Protein AF-0000000081175282 (afdb_homodimer)

Secondary structure (DSSP, 8-state):
--------------------------TTS-EEPS-GGG-HHHHHHHHHHHHHHHHHHHHHHHHHT---PPPEEEEEEEEEEEEEEEEEEEEEEEEEETTEEEEEEEEEEEEGGGTEEEEEEEEE---/--------------------------TTS-EEPS-GGG-HHHHHHHHHHHHHHHHHHHHHHHHHT---PPPEEEEEEEEEEEEEEEEEEEEEEEEEETTEEEEEEEEEEEEGGGTEEEEEEEEE---

Nearest PDB structures (foldseek):
  4tx4-assembly1_B  TM=5.995E-01  e=2.476E-06  Vigna unguiculata
  6vlp-assembly1_A  TM=6.785E-01  e=6.251E-05  Humulus lupulus
  7vww-assembly2_C  TM=5.705E-01  e=1.771E-03  Dioscoreophyllum cumminsii
  5ycu-assembly2_D  TM=3.930E-01  e=5.277E-04  Dioscoreophyllum cumminsii
  5xfu-assembly1_B  TM=4.270E-01  e=7.065E-03  Dioscoreophyllum cumminsii

Solvent-accessible surface area (backbone atoms only — not comparable to full-atom values): 14824 Å² total; per-residue (Å²): 137,86,77,79,75,81,72,75,75,73,73,73,74,72,71,73,68,71,69,68,73,64,70,65,57,67,82,52,48,78,42,78,50,76,65,37,80,75,31,65,67,57,39,51,52,43,44,48,47,43,53,50,50,39,49,53,50,48,55,56,21,67,74,67,73,50,84,73,88,63,65,40,72,71,45,33,73,43,39,29,38,24,53,43,68,38,34,37,34,42,36,33,32,38,28,33,49,95,89,39,81,43,54,28,33,34,32,36,40,34,27,80,94,77,74,43,75,43,77,76,44,75,44,74,50,91,120,139,88,73,84,74,79,74,72,77,71,73,72,73,71,70,73,67,71,69,69,72,66,72,66,55,67,82,52,50,76,41,77,51,76,65,36,81,77,31,62,68,58,38,50,51,43,43,48,45,43,50,50,50,40,50,52,50,50,56,55,20,66,73,67,73,52,86,74,86,63,64,39,71,71,45,32,72,42,39,29,36,23,51,43,69,38,35,37,33,42,35,32,31,38,27,32,48,95,89,38,82,43,56,29,34,35,32,37,41,34,26,78,92,76,74,43,75,43,78,74,44,76,44,74,50,89,123

pLDDT: mean 81.86, std 24.22, range [23.91, 98.94]

Organism: Hibiscus trionum (NCBI:txid183268)

InterPro domains:
  IPR000010 Cystatin domain [PF16845] (33-123)
  IPR000010 Cystatin domain [SM00043] (25-125)
  IPR000010 Cystatin domain [cd00042] (28-124)
  IPR018073 Proteinase inhibitor I25, cystatin, conserved site [PS00287] (81-94)
  IPR046350 Cystatin superfamily [SSF54403] (33-125)

Sequence (254 aa):
MAKAGVIILLSLLLLITVSSFTVVEALGGRTPINDVKNNKEVQELGRFSVEEYNRRRQGRLRHNGGGTVALVFSQVVEAEKQVVSGIKYFLKINAMQGGLTKTFESVVLVKPWVKSKDLLNFSPSTQMAKAGVIILLSLLLLITVSSFTVVEALGGRTPINDVKNNKEVQELGRFSVEEYNRRRQGRLRHNGGGTVALVFSQVVEAEKQVVSGIKYFLKINAMQGGLTKTFESVVLVKPWVKSKDLLNFSPSTQ

Radius of gyration: 27.86 Å; Cα contacts (8 Å, |Δi|>4): 408; chains: 2; bounding box: 66×63×97 Å

Structure (mmCIF, N/CA/C/O backbone):
data_AF-0000000081175282-model_v1
#
loop_
_entity.id
_entity.type
_entity.pdbx_description
1 polymer 'Cystatin domain-containing protein'
#
loop_
_atom_site.group_PDB
_atom_site.id
_atom_site.type_symbol
_atom_site.label_atom_id
_atom_site.label_alt_id
_atom_site.label_comp_id
_atom_site.label_asym_id
_atom_site.label_entity_id
_atom_site.label_seq_id
_atom_site.pdbx_PDB_ins_code
_atom_site.Cartn_x
_atom_site.Cartn_y
_atom_site.Cartn_z
_atom_site.occupancy
_atom_site.B_iso_or_equiv
_atom_site.auth_seq_id
_atom_site.auth_comp_id
_atom_site.auth_asym_id
_atom_site.auth_atom_id
_atom_site.pdbx_PDB_model_num
ATOM 1 N N . MET A 1 1 ? -40.406 18.562 -64.562 1 24.09 1 MET A N 1
ATOM 2 C CA . MET A 1 1 ? -39.062 18.266 -64.062 1 24.09 1 MET A CA 1
ATOM 3 C C . MET A 1 1 ? -38.969 18.531 -62.562 1 24.09 1 MET A C 1
ATOM 5 O O . MET A 1 1 ? -39.25 19.641 -62.094 1 24.09 1 MET A O 1
ATOM 9 N N . ALA A 1 2 ? -39.094 17.391 -61.719 1 30.28 2 ALA A N 1
ATOM 10 C CA . ALA A 1 2 ? -39.188 16.969 -60.312 1 30.28 2 ALA A CA 1
ATOM 11 C C . ALA A 1 2 ? -37.906 17.266 -59.562 1 30.28 2 ALA A C 1
ATOM 13 O O . ALA A 1 2 ? -36.906 16.516 -59.656 1 30.28 2 ALA A O 1
ATOM 14 N N . LYS A 1 3 ? -37.25 18.484 -59.812 1 31.8 3 LYS A N 1
ATOM 15 C CA . LYS A 1 3 ? -36 18.797 -59.125 1 31.8 3 LYS A CA 1
ATOM 16 C C . LYS A 1 3 ? -36.062 18.453 -57.656 1 31.8 3 LYS A C 1
ATOM 18 O O . LYS A 1 3 ? -37.125 18.531 -57.031 1 31.8 3 LYS A O 1
ATOM 23 N N . ALA A 1 4 ? -35.031 17.719 -57.281 1 34.5 4 ALA A N 1
ATOM 24 C CA . ALA A 1 4 ? -34.406 16.938 -56.219 1 34.5 4 ALA A CA 1
ATOM 25 C C . ALA A 1 4 ? -34.344 17.75 -54.938 1 34.5 4 ALA A C 1
ATOM 27 O O . ALA A 1 4 ? -33.812 18.859 -54.906 1 34.5 4 ALA A O 1
ATOM 28 N N . GLY A 1 5 ? -35.344 17.719 -54.125 1 32.25 5 GLY A N 1
ATOM 29 C CA . GLY A 1 5 ? -35.5 17.984 -52.719 1 32.25 5 GLY A CA 1
ATOM 30 C C . GLY A 1 5 ? -34.281 17.656 -51.906 1 32.25 5 GLY A C 1
ATOM 31 O O . GLY A 1 5 ? -33.625 16.625 -52.125 1 32.25 5 GLY A O 1
ATOM 32 N N . VAL A 1 6 ? -33.469 18.75 -51.562 1 35.97 6 VAL A N 1
ATOM 33 C CA . VAL A 1 6 ? -32.344 18.922 -50.625 1 35.97 6 VAL A CA 1
ATOM 34 C C . VAL A 1 6 ? -32.594 18.078 -49.375 1 35.97 6 VAL A C 1
ATOM 36 O O . VAL A 1 6 ? -33.5 18.344 -48.594 1 35.97 6 VAL A O 1
ATOM 39 N N . ILE A 1 7 ? -32.719 16.734 -49.562 1 36.5 7 ILE A N 1
ATOM 40 C CA . ILE A 1 7 ? -32.75 15.797 -48.438 1 36.5 7 ILE A CA 1
ATOM 41 C C . ILE A 1 7 ? -31.562 16.094 -47.5 1 36.5 7 ILE A C 1
ATOM 43 O O . ILE A 1 7 ? -30.406 15.953 -47.906 1 36.5 7 ILE A O 1
ATOM 47 N N . ILE A 1 8 ? -31.625 17.266 -46.812 1 37.5 8 ILE A N 1
ATOM 48 C CA . ILE A 1 8 ? -30.734 17.562 -45.688 1 37.5 8 ILE A CA 1
ATOM 49 C C . ILE A 1 8 ? -30.516 16.297 -44.875 1 37.5 8 ILE A C 1
ATOM 51 O O . ILE A 1 8 ? -31.469 15.727 -44.312 1 37.5 8 ILE A O 1
ATOM 55 N N . LEU A 1 9 ? -29.609 15.414 -45.406 1 33.91 9 LEU A N 1
ATOM 56 C CA . LEU A 1 9 ? -29.016 14.297 -44.688 1 33.91 9 LEU A CA 1
ATOM 57 C C . LEU A 1 9 ? -28.672 14.688 -43.25 1 33.91 9 LEU A C 1
ATOM 59 O O . LEU A 1 9 ? -27.828 15.555 -43.031 1 33.91 9 LEU A O 1
ATOM 63 N N . LEU A 1 10 ? -29.719 14.812 -42.375 1 37.06 10 LEU A N 1
ATOM 64 C CA . LEU A 1 10 ? -29.609 14.773 -40.906 1 37.06 10 LEU A CA 1
ATOM 65 C C . LEU A 1 10 ? -28.578 13.727 -40.469 1 37.06 10 LEU A C 1
ATOM 67 O O . LEU A 1 10 ? -28.812 12.531 -40.625 1 37.06 10 LEU A O 1
ATOM 71 N N . SER A 1 11 ? -27.328 13.891 -40.875 1 35.16 11 SER A N 1
ATOM 72 C CA . SER A 1 11 ? -26.266 13.102 -40.25 1 35.16 11 SER A CA 1
ATOM 73 C C . SER A 1 11 ? -26.516 12.898 -38.781 1 35.16 11 SER A C 1
ATOM 75 O O . SER A 1 11 ? -26.594 13.867 -38.031 1 35.16 11 SER A O 1
ATOM 77 N N . LEU A 1 12 ? -27.438 11.984 -38.406 1 35.56 12 LEU A N 1
ATOM 78 C CA . LEU A 1 12 ? -27.531 11.359 -37.094 1 35.56 12 LEU A CA 1
ATOM 79 C C . LEU A 1 12 ? -26.141 11.109 -36.531 1 35.56 12 LEU A C 1
ATOM 81 O O . LEU A 1 12 ? -25.375 10.297 -37.031 1 35.56 12 LEU A O 1
ATOM 85 N N . LEU A 1 13 ? -25.375 12.219 -36.25 1 36.28 13 LEU A N 1
ATOM 86 C CA . LEU A 1 13 ? -24.266 12.07 -35.312 1 36.28 13 LEU A CA 1
ATOM 87 C C . LEU A 1 13 ? -24.578 11.031 -34.25 1 36.28 13 LEU A C 1
ATOM 89 O O . LEU A 1 13 ? -25.453 11.234 -33.406 1 36.28 13 LEU A O 1
ATOM 93 N N . LEU A 1 14 ? -24.688 9.719 -34.656 1 35.41 14 LEU A N 1
ATOM 94 C CA . LEU A 1 14 ? -24.625 8.617 -33.719 1 35.41 14 LEU A CA 1
ATOM 95 C C . LEU A 1 14 ? -23.609 8.922 -32.594 1 35.41 14 LEU A C 1
ATOM 97 O O . LEU A 1 14 ? -22.406 8.969 -32.844 1 35.41 14 LEU A O 1
ATOM 101 N N . LEU A 1 15 ? -23.906 9.961 -31.781 1 37.06 15 LEU A N 1
ATOM 102 C CA . LEU A 1 15 ? -23.25 10 -30.484 1 37.06 15 LEU A CA 1
ATOM 103 C C . LEU A 1 15 ? -23.125 8.594 -29.891 1 37.06 15 LEU A C 1
ATOM 105 O O . LEU A 1 15 ? -24.141 7.98 -29.531 1 37.06 15 LEU A O 1
ATOM 109 N N . ILE A 1 16 ? -22.375 7.703 -30.531 1 36.62 16 ILE A N 1
ATOM 110 C CA . ILE A 1 16 ? -21.969 6.504 -29.797 1 36.62 16 ILE A CA 1
ATOM 111 C C . ILE A 1 16 ? -21.734 6.848 -28.328 1 36.62 16 ILE A C 1
ATOM 113 O O . ILE A 1 16 ? -20.75 7.531 -28 1 36.62 16 ILE A O 1
ATOM 117 N N . THR A 1 17 ? -22.766 7.195 -27.594 1 36.94 17 THR A N 1
ATOM 118 C CA . THR A 1 17 ? -22.609 7.086 -26.141 1 36.94 17 THR A CA 1
ATOM 119 C C . THR A 1 17 ? -21.984 5.746 -25.766 1 36.94 17 THR A C 1
ATOM 121 O O . THR A 1 17 ? -22.578 4.691 -25.984 1 36.94 17 THR A O 1
ATOM 124 N N . VAL A 1 18 ? -20.719 5.461 -26.156 1 36.97 18 VAL A N 1
ATOM 125 C CA . VAL A 1 18 ? -20.078 4.398 -25.375 1 36.97 18 VAL A CA 1
ATOM 126 C C . VAL A 1 18 ? -20.625 4.41 -23.953 1 36.97 18 VAL A C 1
ATOM 128 O O . VAL A 1 18 ? -20.469 5.402 -23.234 1 36.97 18 VAL A O 1
ATOM 131 N N . SER A 1 19 ? -21.828 4.031 -23.75 1 38.31 19 SER A N 1
ATOM 132 C CA . SER A 1 19 ? -22.109 3.607 -22.375 1 38.31 19 SER A CA 1
ATOM 133 C C . SER A 1 19 ? -20.906 2.922 -21.734 1 38.31 19 SER A C 1
ATOM 135 O O . SER A 1 19 ? -20.547 1.808 -22.125 1 38.31 19 SER A O 1
ATOM 137 N N . SER A 1 20 ? -19.875 3.68 -21.422 1 38.75 20 SER A N 1
ATOM 138 C CA . SER A 1 20 ? -18.969 3.072 -20.453 1 38.75 20 SER A CA 1
ATOM 139 C C . SER A 1 20 ? -19.734 2.268 -19.406 1 38.75 20 SER A C 1
ATOM 141 O O . SER A 1 20 ? -20.516 2.832 -18.625 1 38.75 20 SER A O 1
ATOM 143 N N . PHE A 1 21 ? -20.406 1.196 -19.797 1 37.88 21 PHE A N 1
ATOM 144 C CA . PHE A 1 21 ? -20.641 0.307 -18.672 1 37.88 21 PHE A CA 1
ATOM 145 C C . PHE A 1 21 ? -19.578 0.503 -17.594 1 37.88 21 PHE A C 1
ATOM 147 O O . PHE A 1 21 ? -18.422 0.095 -17.766 1 37.88 21 PHE A O 1
ATOM 154 N N . THR A 1 22 ? -19.641 1.609 -16.938 1 38.91 22 THR A N 1
ATOM 155 C CA . THR A 1 22 ? -18.875 1.676 -15.695 1 38.91 22 THR A CA 1
ATOM 156 C C . THR A 1 22 ? -19.141 0.451 -14.82 1 38.91 22 THR A C 1
ATOM 158 O O . THR A 1 22 ? -20.203 0.331 -14.219 1 38.91 22 THR A O 1
ATOM 161 N N . VAL A 1 23 ? -19.234 -0.774 -15.367 1 38.66 23 VAL A N 1
ATOM 162 C CA . VAL A 1 23 ? -19.078 -1.771 -14.312 1 38.66 23 VAL A CA 1
ATOM 163 C C . VAL A 1 23 ? -18.297 -1.171 -13.148 1 38.66 23 VAL A C 1
ATOM 165 O O . VAL A 1 23 ? -17.109 -0.868 -13.289 1 38.66 23 VAL A O 1
ATOM 168 N N . VAL A 1 24 ? -18.922 -0.301 -12.461 1 41.03 24 VAL A N 1
ATOM 169 C CA . VAL A 1 24 ? -18.328 0.131 -11.203 1 41.03 24 VAL A CA 1
ATOM 170 C C . VAL A 1 24 ? -17.828 -1.083 -10.422 1 41.03 24 VAL A C 1
ATOM 172 O O . VAL A 1 24 ? -18.625 -1.805 -9.812 1 41.03 24 VAL A O 1
ATOM 175 N N . GLU A 1 25 ? -17.266 -2.143 -11.039 1 45.22 25 GLU A N 1
ATOM 176 C CA . GLU A 1 25 ? -16.562 -2.928 -10.039 1 45.22 25 GLU A CA 1
ATOM 177 C C . GLU A 1 25 ? -16.188 -2.078 -8.828 1 45.22 25 GLU A C 1
ATOM 179 O O . GLU A 1 25 ? -15.812 -0.914 -8.969 1 45.22 25 GLU A O 1
ATOM 184 N N . ALA A 1 26 ? -16.938 -2.264 -7.75 1 49.59 26 ALA A N 1
ATOM 185 C CA . ALA A 1 26 ? -16.609 -1.552 -6.516 1 49.59 26 ALA A CA 1
ATOM 186 C C . ALA A 1 26 ? -15.156 -1.094 -6.512 1 49.59 26 ALA A C 1
ATOM 188 O O . ALA A 1 26 ? -14.234 -1.916 -6.59 1 49.59 26 ALA A O 1
ATOM 189 N N . LEU A 1 27 ? -14.844 -0.041 -7.203 1 58.97 27 LEU A N 1
ATOM 190 C CA . LEU A 1 27 ? -13.539 0.607 -7.25 1 58.97 27 LEU A CA 1
ATOM 191 C C . LEU A 1 27 ? -12.812 0.466 -5.918 1 58.97 27 LEU A C 1
ATOM 193 O O . LEU A 1 27 ? -13.312 0.904 -4.879 1 58.97 27 LEU A O 1
ATOM 197 N N . GLY A 1 28 ? -12.141 -0.492 -5.773 1 75.25 28 GLY A N 1
ATOM 198 C CA . GLY A 1 28 ? -11.164 -0.534 -4.695 1 75.25 28 GLY A CA 1
ATOM 199 C C . GLY A 1 28 ? -11.242 -1.805 -3.869 1 75.25 28 GLY A C 1
ATOM 200 O O . GLY A 1 28 ? -10.375 -2.062 -3.031 1 75.25 28 GLY A O 1
ATOM 201 N N . GLY A 1 29 ? -12.461 -2.531 -4.004 1 86.38 29 GLY A N 1
ATOM 202 C CA . GLY A 1 29 ? -12.477 -3.742 -3.197 1 86.38 29 GLY A CA 1
ATOM 203 C C . GLY A 1 29 ? -11.797 -4.918 -3.873 1 86.38 29 GLY A C 1
ATOM 204 O O . GLY A 1 29 ? -11.523 -4.875 -5.074 1 86.38 29 GLY A O 1
ATOM 205 N N . ARG A 1 30 ? -11.562 -5.961 -3.104 1 94.62 30 ARG A N 1
ATOM 206 C CA . ARG A 1 30 ? -10.969 -7.18 -3.645 1 94.62 30 ARG A CA 1
ATOM 207 C C . ARG A 1 30 ? -12.016 -8.039 -4.344 1 94.62 30 ARG A C 1
ATOM 209 O O . ARG A 1 30 ? -13.133 -8.188 -3.85 1 94.62 30 ARG A O 1
ATOM 216 N N . THR A 1 31 ? -11.742 -8.531 -5.465 1 96 31 THR A N 1
ATOM 217 C CA . THR A 1 31 ? -12.602 -9.422 -6.242 1 96 31 THR A CA 1
ATOM 218 C C . THR A 1 31 ? -11.906 -10.75 -6.516 1 96 31 THR A C 1
ATOM 220 O O . THR A 1 31 ? -10.758 -10.766 -6.98 1 96 31 THR A O 1
ATOM 223 N N . PRO A 1 32 ? -12.586 -11.875 -6.238 1 97 32 PRO A N 1
ATOM 224 C CA . PRO A 1 32 ? -11.961 -13.172 -6.508 1 97 32 PRO A CA 1
ATOM 225 C C . PRO A 1 32 ? -11.773 -13.438 -8 1 97 32 PRO A C 1
ATOM 227 O O . PRO A 1 32 ? -12.609 -13.039 -8.812 1 97 32 PRO A O 1
ATOM 230 N N . ILE A 1 33 ? -10.711 -13.977 -8.367 1 97 33 ILE A N 1
ATOM 231 C CA . ILE A 1 33 ? -10.477 -14.477 -9.719 1 97 33 ILE A CA 1
ATOM 232 C C . ILE A 1 33 ? -10.867 -15.953 -9.797 1 97 33 ILE A C 1
ATOM 234 O O . ILE A 1 33 ? -10.414 -16.766 -8.992 1 97 33 ILE A O 1
ATOM 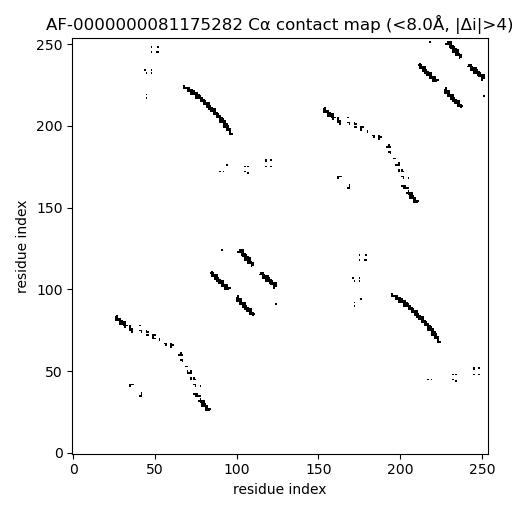238 N N . ASN A 1 34 ? -11.688 -16.188 -10.711 1 95.31 34 ASN A N 1
ATOM 239 C CA . ASN A 1 34 ? -12.141 -17.562 -10.883 1 95.31 34 ASN A CA 1
ATOM 240 C C . ASN A 1 34 ? -11.188 -18.359 -11.766 1 95.31 34 ASN A C 1
ATOM 242 O O . ASN A 1 34 ? -10.391 -17.797 -12.5 1 95.31 34 ASN A O 1
ATOM 246 N N . ASP A 1 35 ? -11.156 -19.656 -11.742 1 96.75 35 ASP A N 1
ATOM 247 C CA . ASP A 1 35 ? -10.359 -20.578 -12.547 1 96.75 35 ASP A CA 1
ATOM 248 C C . ASP A 1 35 ? -8.875 -20.25 -12.445 1 96.75 35 ASP A C 1
ATOM 250 O O . ASP A 1 35 ? -8.195 -20.109 -13.461 1 96.75 35 ASP A O 1
ATOM 254 N N . VAL A 1 36 ? -8.43 -20.094 -11.242 1 98.19 36 VAL A N 1
ATOM 255 C CA . VAL A 1 36 ? -7.078 -19.656 -10.93 1 98.19 36 VAL A CA 1
ATOM 256 C C . VAL A 1 36 ? -6.062 -20.625 -11.531 1 98.19 36 VAL A C 1
ATOM 258 O O . VAL A 1 36 ? -5.074 -20.203 -12.141 1 98.19 36 VAL A O 1
ATOM 261 N N . LYS A 1 37 ? -6.293 -21.875 -11.484 1 97.31 37 LYS A N 1
ATOM 262 C CA . LYS A 1 37 ? -5.332 -22.906 -11.898 1 97.31 37 LYS A CA 1
ATOM 263 C C . LYS A 1 37 ? -5.051 -22.812 -13.398 1 97.31 37 LYS A C 1
ATOM 265 O O . LYS A 1 37 ? -3.93 -23.078 -13.844 1 97.31 37 LYS A O 1
ATOM 270 N N . ASN A 1 38 ? -6.039 -22.328 -14.133 1 97.31 38 ASN A N 1
ATOM 271 C CA . ASN A 1 38 ? -5.871 -22.266 -15.578 1 97.31 38 ASN A CA 1
ATOM 272 C C . ASN A 1 38 ? -5.641 -20.828 -16.062 1 97.31 38 ASN A C 1
ATOM 274 O O . ASN A 1 38 ? -5.59 -20.578 -17.266 1 97.31 38 ASN A O 1
ATOM 278 N N . ASN A 1 39 ? -5.57 -19.953 -15.188 1 98.19 39 ASN A N 1
ATOM 279 C CA . ASN A 1 39 ? -5.305 -18.562 -15.523 1 98.19 39 ASN A CA 1
ATOM 280 C C . ASN A 1 39 ? -3.811 -18.297 -15.688 1 98.19 39 ASN A C 1
ATOM 282 O O . ASN A 1 39 ? -3.082 -18.188 -14.703 1 98.19 39 ASN A O 1
ATOM 286 N N . LYS A 1 40 ? -3.373 -18.219 -16.891 1 98.06 40 LYS A N 1
ATOM 287 C CA . LYS A 1 40 ? -1.951 -18.125 -17.203 1 98.06 40 LYS A CA 1
ATOM 288 C C . LYS A 1 40 ? -1.336 -16.875 -16.562 1 98.06 40 LYS A C 1
ATOM 290 O O . LYS A 1 40 ? -0.227 -16.938 -16.031 1 98.06 40 LYS A O 1
ATOM 295 N N . GLU A 1 41 ? -1.995 -15.758 -16.609 1 97.81 41 GLU A N 1
ATOM 296 C CA . GLU A 1 41 ? -1.493 -14.516 -16.031 1 97.81 41 GLU A CA 1
ATOM 297 C C . GLU A 1 41 ? -1.245 -14.656 -14.531 1 97.81 41 GLU A C 1
ATOM 299 O O . GLU A 1 41 ? -0.178 -14.289 -14.039 1 97.81 41 GLU A O 1
ATOM 304 N N . VAL A 1 42 ? -2.195 -15.219 -13.867 1 98.69 42 VAL A N 1
ATOM 305 C CA . VAL A 1 42 ? -2.127 -15.383 -12.422 1 98.69 42 VAL A CA 1
ATOM 306 C C . VAL A 1 42 ? -0.989 -16.328 -12.062 1 98.69 42 VAL A C 1
ATOM 308 O O . VAL A 1 42 ? -0.234 -16.078 -11.117 1 98.69 42 VAL A O 1
ATOM 311 N N . GLN A 1 43 ? -0.852 -17.422 -12.812 1 98.88 43 GLN A N 1
ATOM 312 C CA . GLN A 1 43 ? 0.228 -18.359 -12.555 1 98.88 43 GLN A CA 1
ATOM 313 C C . GLN A 1 43 ? 1.592 -17.719 -12.789 1 98.88 43 GLN A C 1
ATOM 315 O O . GLN A 1 43 ? 2.539 -17.969 -12.047 1 98.88 43 GLN A O 1
ATOM 320 N N . GLU A 1 44 ? 1.708 -16.844 -13.797 1 98.75 44 GLU A N 1
ATOM 321 C CA . GLU A 1 44 ? 2.961 -16.125 -14.055 1 98.75 44 GLU A CA 1
ATOM 322 C C . GLU A 1 44 ? 3.293 -15.164 -12.922 1 98.75 44 GLU A C 1
ATOM 324 O O . GLU A 1 44 ? 4.457 -15.016 -12.547 1 98.75 44 GLU A O 1
ATOM 329 N N . LEU A 1 45 ? 2.271 -14.508 -12.391 1 98.88 45 LEU A N 1
ATOM 330 C CA . LEU A 1 45 ? 2.488 -13.609 -11.258 1 98.88 45 LEU A CA 1
ATOM 331 C C . LEU A 1 45 ? 2.953 -14.391 -10.031 1 98.88 45 LEU A C 1
ATOM 333 O O . LEU A 1 45 ? 3.771 -13.898 -9.25 1 98.88 45 LEU A O 1
ATOM 337 N N . GLY A 1 46 ? 2.398 -15.531 -9.828 1 98.88 46 GLY A N 1
ATOM 338 C CA . GLY A 1 46 ? 2.877 -16.391 -8.766 1 98.88 46 GLY A CA 1
ATOM 339 C C . GLY A 1 46 ? 4.34 -16.766 -8.914 1 98.88 46 GLY A C 1
ATOM 340 O O . GLY A 1 46 ? 5.105 -16.703 -7.949 1 98.88 46 GLY A O 1
ATOM 341 N N . ARG A 1 47 ? 4.68 -17.188 -10.125 1 98.81 47 ARG A N 1
ATOM 342 C CA . ARG A 1 47 ? 6.078 -17.516 -10.391 1 98.81 47 ARG A CA 1
ATOM 343 C C . ARG A 1 47 ? 6.984 -16.328 -10.117 1 98.81 47 ARG A C 1
ATOM 345 O O . ARG A 1 47 ? 8.016 -16.453 -9.461 1 98.81 47 ARG A O 1
ATOM 352 N N . PHE A 1 48 ? 6.609 -15.219 -10.586 1 98.94 48 PHE A N 1
ATOM 353 C CA . PHE A 1 48 ? 7.344 -13.984 -10.32 1 98.94 48 PHE A CA 1
ATOM 354 C C . PHE A 1 48 ? 7.516 -13.773 -8.82 1 98.94 48 PHE A C 1
ATOM 356 O O . PHE A 1 48 ? 8.602 -13.398 -8.367 1 98.94 48 PHE A O 1
ATOM 363 N N . SER A 1 49 ? 6.484 -13.906 -8.078 1 98.88 49 SER A N 1
ATOM 364 C CA . SER A 1 49 ? 6.512 -13.703 -6.633 1 98.88 49 SER A CA 1
ATOM 365 C C . SER A 1 49 ? 7.602 -14.547 -5.98 1 98.88 49 SER A C 1
ATOM 367 O O . SER A 1 49 ? 8.391 -14.039 -5.184 1 98.88 49 SER A O 1
ATOM 369 N N . VAL A 1 50 ? 7.609 -15.789 -6.336 1 98.69 50 VAL A N 1
ATOM 370 C CA . VAL A 1 50 ? 8.555 -16.719 -5.727 1 98.69 50 VAL A CA 1
ATOM 371 C C . VAL A 1 50 ? 9.977 -16.359 -6.152 1 98.69 50 VAL A C 1
ATOM 373 O O . VAL A 1 50 ? 10.891 -16.344 -5.328 1 98.69 50 VAL A O 1
ATOM 376 N N . GLU A 1 51 ? 10.164 -16.062 -7.434 1 98.19 51 GLU A N 1
ATOM 377 C CA . GLU A 1 51 ? 11.477 -15.672 -7.941 1 98.19 51 GLU A CA 1
ATOM 378 C C . GLU A 1 51 ? 11.992 -14.406 -7.254 1 98.19 51 GLU A C 1
ATOM 380 O O . GLU A 1 51 ? 13.156 -14.336 -6.871 1 98.19 51 GLU A O 1
ATOM 385 N N . GLU A 1 52 ? 11.148 -13.477 -7.145 1 98.19 52 GLU A N 1
ATOM 386 C CA . GLU A 1 52 ? 11.531 -12.211 -6.516 1 98.19 52 GLU A CA 1
ATOM 387 C C . GLU A 1 52 ? 11.844 -12.406 -5.035 1 98.19 52 GLU A C 1
ATOM 389 O O . GLU A 1 52 ? 12.789 -11.812 -4.512 1 98.19 52 GLU A O 1
ATOM 394 N N . TYR A 1 53 ? 11.055 -13.195 -4.383 1 97.44 53 TYR A N 1
ATOM 395 C CA . TYR A 1 53 ? 11.32 -13.516 -2.986 1 97.44 53 TYR A CA 1
ATOM 396 C C . TYR A 1 53 ? 12.703 -14.148 -2.828 1 97.44 53 TYR A C 1
ATOM 398 O O . TYR A 1 53 ? 13.484 -13.742 -1.962 1 97.44 53 TYR A O 1
ATOM 406 N N . ASN A 1 54 ? 12.953 -15.094 -3.666 1 96.25 54 ASN A N 1
ATOM 407 C CA . ASN A 1 54 ? 14.25 -15.75 -3.639 1 96.25 54 ASN A CA 1
ATOM 408 C C . ASN A 1 54 ? 15.383 -14.758 -3.896 1 96.25 54 ASN A C 1
ATOM 410 O O . ASN A 1 54 ? 16.422 -14.812 -3.23 1 96.25 54 ASN A O 1
ATOM 414 N N . ARG A 1 55 ? 15.172 -13.969 -4.863 1 95.88 55 ARG A N 1
ATOM 415 C CA . ARG A 1 55 ? 16.188 -12.984 -5.215 1 95.88 55 ARG A CA 1
ATOM 416 C C . ARG A 1 55 ? 16.5 -12.078 -4.031 1 95.88 55 ARG A C 1
ATOM 418 O O . ARG A 1 55 ? 17.656 -11.836 -3.713 1 95.88 55 ARG A O 1
ATOM 425 N N . ARG A 1 56 ? 15.484 -11.562 -3.4 1 94.25 56 ARG A N 1
ATOM 426 C CA . ARG A 1 56 ? 15.656 -10.664 -2.268 1 94.25 56 ARG A CA 1
ATOM 427 C C . ARG A 1 56 ? 16.328 -11.367 -1.1 1 94.25 56 ARG A C 1
ATOM 429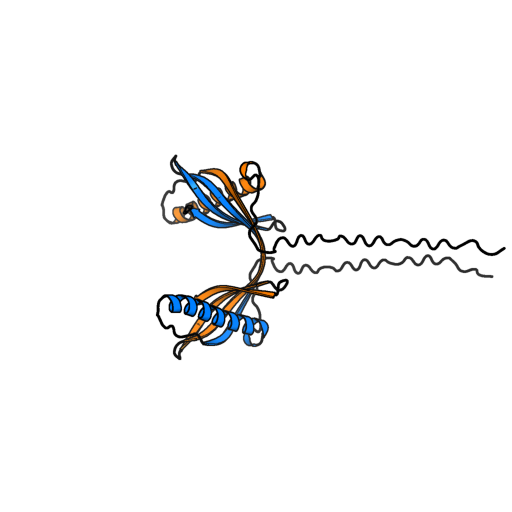 O O . ARG A 1 56 ? 17.156 -10.781 -0.402 1 94.25 56 ARG A O 1
ATOM 436 N N . ARG A 1 57 ? 15.883 -12.562 -0.903 1 91.62 57 ARG A N 1
ATOM 437 C CA . ARG A 1 57 ? 16.469 -13.344 0.178 1 91.62 57 ARG A CA 1
ATOM 438 C C . ARG A 1 57 ? 17.953 -13.609 -0.085 1 91.62 57 ARG A C 1
ATOM 440 O O . ARG A 1 57 ? 18.781 -13.5 0.822 1 91.62 57 ARG A O 1
ATOM 447 N N . GLN A 1 58 ? 18.266 -14.047 -1.26 1 88.69 58 GLN A N 1
ATOM 448 C CA . GLN A 1 58 ? 19.656 -14.297 -1.653 1 88.69 58 GLN A CA 1
ATOM 449 C C . GLN A 1 58 ? 20.5 -13.039 -1.517 1 88.69 58 GLN A C 1
ATOM 451 O O . GLN A 1 58 ? 21.656 -13.102 -1.086 1 88.69 58 GLN A O 1
ATOM 456 N N . GLY A 1 59 ? 19.938 -11.969 -1.964 1 86.81 59 GLY A N 1
ATOM 457 C CA . GLY A 1 59 ? 20.641 -10.703 -1.814 1 86.81 59 GLY A CA 1
ATOM 458 C C . GLY A 1 59 ? 20.969 -10.367 -0.37 1 86.81 59 GLY A C 1
ATOM 459 O O . GLY A 1 59 ? 22.078 -9.961 -0.053 1 86.81 59 GLY A O 1
ATOM 460 N N . ARG A 1 60 ? 20.047 -10.609 0.483 1 85.25 60 ARG A N 1
ATOM 461 C CA . ARG A 1 60 ? 20.234 -10.328 1.903 1 85.25 60 ARG A CA 1
ATOM 462 C C . ARG A 1 60 ? 21.281 -11.242 2.521 1 85.25 60 ARG A C 1
ATOM 464 O O . ARG A 1 60 ? 22.094 -10.805 3.33 1 85.25 60 ARG A O 1
ATOM 471 N N . LEU A 1 61 ? 21.297 -12.523 2.102 1 81.56 61 LEU A N 1
ATOM 472 C CA . LEU A 1 61 ? 22.203 -13.531 2.654 1 81.56 61 LEU A CA 1
ATOM 473 C C . LEU A 1 61 ? 23.609 -13.352 2.104 1 81.56 61 LEU A C 1
ATOM 475 O O . LEU A 1 61 ? 24.594 -13.586 2.812 1 81.56 61 LEU A O 1
ATOM 479 N N . ARG A 1 62 ? 23.625 -13.188 0.813 1 80.81 62 ARG A N 1
ATOM 480 C CA . ARG A 1 62 ? 24.953 -12.922 0.251 1 80.81 62 ARG A CA 1
ATOM 481 C C . ARG A 1 62 ? 25.688 -11.859 1.062 1 80.81 62 ARG A C 1
ATOM 483 O O . ARG A 1 62 ? 26.891 -11.953 1.268 1 80.81 62 ARG A O 1
ATOM 490 N N . HIS A 1 63 ? 24.922 -11.023 1.634 1 79.75 63 HIS A N 1
ATOM 491 C CA . HIS A 1 63 ? 25.531 -9.977 2.445 1 79.75 63 HIS A CA 1
ATOM 492 C C . HIS A 1 63 ? 25.875 -10.484 3.84 1 79.75 63 HIS A C 1
ATOM 494 O O . HIS A 1 63 ? 26.844 -10.023 4.453 1 79.75 63 HIS A O 1
ATOM 500 N N . ASN A 1 64 ? 25.172 -11.539 4.238 1 78.31 64 ASN A N 1
ATOM 501 C CA . ASN A 1 64 ? 25.375 -12.023 5.602 1 78.31 64 ASN A CA 1
ATOM 502 C C . ASN A 1 64 ? 26.062 -13.3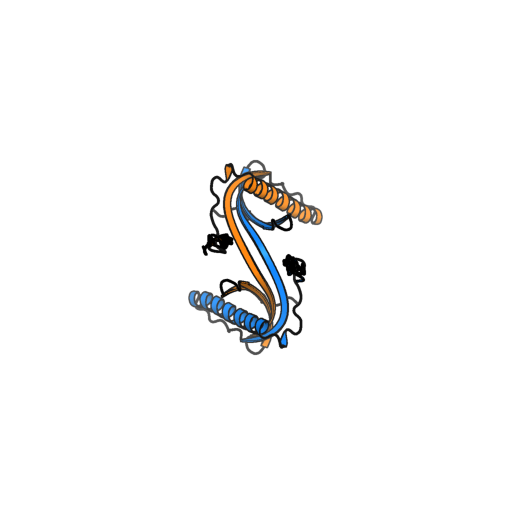83 5.621 1 78.31 64 ASN A C 1
ATOM 504 O O . ASN A 1 64 ? 26.281 -13.961 6.688 1 78.31 64 ASN A O 1
ATOM 508 N N . GLY A 1 65 ? 26.453 -13.914 4.473 1 70.31 65 GLY A N 1
ATOM 509 C CA . GLY A 1 65 ? 27.188 -15.172 4.379 1 70.31 65 GLY A CA 1
ATOM 510 C C . GLY A 1 65 ? 26.297 -16.391 4.539 1 70.31 65 GLY A C 1
ATOM 511 O O . GLY A 1 65 ? 26.797 -17.516 4.637 1 70.31 65 GLY A O 1
ATOM 512 N N . GLY A 1 66 ? 25.062 -16.219 4.645 1 68.19 66 GLY A N 1
ATOM 513 C CA . GLY A 1 66 ? 24.25 -17.391 4.93 1 68.19 66 GLY A CA 1
ATOM 514 C C . GLY A 1 66 ? 23.609 -17.984 3.689 1 68.19 66 GLY A C 1
ATOM 515 O O . GLY A 1 66 ? 23.594 -17.359 2.627 1 68.19 66 GLY A O 1
ATOM 516 N N . GLY A 1 67 ? 23.516 -19.266 3.557 1 69.44 67 GLY A N 1
ATOM 517 C CA . GLY A 1 67 ? 22.812 -19.953 2.49 1 69.44 67 GLY A CA 1
ATOM 518 C C . GLY A 1 67 ? 21.344 -20.203 2.797 1 69.44 67 GLY A C 1
ATOM 519 O O . GLY A 1 67 ? 20.953 -20.203 3.963 1 69.44 67 GLY A O 1
ATOM 520 N N . THR A 1 68 ? 20.422 -19.781 1.98 1 74.25 68 THR A N 1
ATOM 521 C CA . THR A 1 68 ? 19.031 -20.109 2.217 1 74.25 68 THR A CA 1
ATOM 522 C C . THR A 1 68 ? 18.484 -20.984 1.091 1 74.25 68 THR A C 1
ATOM 524 O O . THR A 1 68 ? 18.953 -20.906 -0.047 1 74.25 68 THR A O 1
ATOM 527 N N . VAL A 1 69 ? 17.688 -22 1.513 1 83.94 69 VAL A N 1
ATOM 528 C CA . VAL A 1 69 ? 17.031 -22.859 0.542 1 83.94 69 VAL A CA 1
ATOM 529 C C . VAL A 1 69 ? 16 -22.062 -0.253 1 83.94 69 VAL A C 1
ATOM 531 O O . VAL A 1 69 ? 15.125 -21.406 0.328 1 83.94 69 VAL A O 1
ATOM 534 N N . ALA A 1 70 ? 16.25 -22.078 -1.554 1 91.69 70 ALA A N 1
ATOM 535 C CA . ALA A 1 70 ? 15.344 -21.375 -2.449 1 91.69 70 ALA A CA 1
ATOM 536 C C . ALA A 1 70 ? 13.984 -22.062 -2.5 1 91.69 70 ALA A C 1
ATOM 538 O O . ALA A 1 70 ? 13.898 -23.297 -2.463 1 91.69 70 ALA A O 1
ATOM 539 N N . LEU A 1 71 ? 12.969 -21.266 -2.551 1 96.62 71 LEU A N 1
ATOM 540 C CA . LEU A 1 71 ? 11.633 -21.797 -2.801 1 96.62 71 LEU A CA 1
ATOM 541 C C . LEU A 1 71 ? 11.453 -22.156 -4.277 1 96.62 71 LEU A C 1
ATOM 543 O O . LEU A 1 71 ? 12.008 -21.484 -5.148 1 96.62 71 LEU A O 1
ATOM 547 N N . VAL A 1 72 ? 10.695 -23.219 -4.5 1 97.75 72 VAL A N 1
ATOM 548 C CA . VAL A 1 72 ? 10.352 -23.594 -5.863 1 97.75 72 VAL A CA 1
ATOM 549 C C . VAL A 1 72 ? 8.852 -23.422 -6.09 1 97.75 72 VAL A C 1
ATOM 551 O O . VAL A 1 72 ? 8.031 -24 -5.371 1 97.75 72 VAL A O 1
ATOM 554 N N . PHE A 1 73 ? 8.562 -22.641 -7.086 1 98.56 73 PHE A N 1
ATOM 555 C CA . PHE A 1 73 ? 7.164 -22.359 -7.41 1 98.56 73 PHE A CA 1
ATOM 556 C C . PHE A 1 73 ? 6.445 -23.641 -7.816 1 98.56 73 PHE A C 1
ATOM 558 O O . PHE A 1 73 ? 6.984 -24.453 -8.57 1 98.56 73 PHE A O 1
ATOM 565 N N . SER A 1 74 ? 5.223 -23.828 -7.344 1 98.31 74 SER A N 1
ATOM 566 C CA . SER A 1 74 ? 4.371 -24.922 -7.793 1 98.31 74 SER A CA 1
ATOM 567 C C . SER A 1 74 ? 3.137 -24.406 -8.523 1 98.31 74 SER A C 1
ATOM 569 O O . SER A 1 74 ? 3.043 -24.5 -9.742 1 98.31 74 SER A O 1
ATOM 571 N N . GLN A 1 75 ? 2.195 -23.734 -7.727 1 98.5 75 GLN A N 1
ATOM 572 C CA . GLN A 1 75 ? 0.972 -23.234 -8.344 1 98.5 75 GLN A CA 1
ATOM 573 C C . GLN A 1 75 ? 0.323 -22.156 -7.477 1 98.5 75 GLN A C 1
ATOM 575 O O . GLN A 1 75 ? 0.441 -22.172 -6.25 1 98.5 75 GLN A O 1
ATOM 580 N N . VAL A 1 76 ? -0.355 -21.281 -8.195 1 98.88 76 VAL A N 1
ATOM 581 C CA . VAL A 1 76 ? -1.292 -20.422 -7.48 1 98.88 76 VAL A CA 1
ATOM 582 C C . VAL A 1 76 ? -2.627 -21.141 -7.309 1 98.88 76 VAL A C 1
ATOM 584 O O . VAL A 1 76 ? -3.189 -21.656 -8.273 1 98.88 76 VAL A O 1
ATOM 587 N N . VAL A 1 77 ? -3.113 -21.078 -6.09 1 98.62 77 VAL A N 1
ATOM 588 C CA . VAL A 1 77 ? -4.316 -21.875 -5.844 1 98.62 77 VAL A CA 1
ATOM 589 C C . VAL A 1 77 ? -5.496 -20.938 -5.57 1 98.62 77 VAL A C 1
ATOM 591 O O . VAL A 1 77 ? -6.656 -21.359 -5.688 1 98.62 77 VAL A O 1
ATOM 594 N N . GLU A 1 78 ? -5.352 -19.766 -5.184 1 98.69 78 GLU A N 1
ATOM 595 C CA . GLU A 1 78 ? -6.355 -18.719 -4.996 1 98.69 78 GLU A CA 1
ATOM 596 C C . GLU A 1 78 ? -5.812 -17.344 -5.395 1 98.69 78 GLU A C 1
ATOM 598 O O . GLU A 1 78 ? -4.613 -17.094 -5.27 1 98.69 78 GLU A O 1
ATOM 603 N N . ALA A 1 79 ? -6.723 -16.547 -5.871 1 98.81 79 ALA A N 1
ATOM 604 C CA . ALA A 1 79 ? -6.309 -15.195 -6.262 1 98.81 79 ALA A CA 1
ATOM 605 C C . ALA A 1 79 ? -7.477 -14.219 -6.176 1 98.81 79 ALA A C 1
ATOM 607 O O . ALA A 1 79 ? -8.617 -14.562 -6.488 1 98.81 79 ALA A O 1
ATOM 608 N N . GLU A 1 80 ? -7.156 -13.047 -5.762 1 98.44 80 GLU A N 1
ATOM 609 C CA . GLU A 1 80 ? -8.039 -11.883 -5.84 1 98.44 80 GLU A CA 1
ATOM 610 C C . GLU A 1 80 ? -7.32 -10.695 -6.473 1 98.44 80 GLU A C 1
ATOM 612 O O . GLU A 1 80 ? -6.09 -10.633 -6.473 1 98.44 80 GLU A O 1
ATOM 617 N N . LYS A 1 81 ? -8.039 -9.836 -7.02 1 97.31 81 LYS A N 1
ATOM 618 C CA . LYS A 1 81 ? -7.469 -8.602 -7.543 1 97.31 81 LYS A CA 1
ATOM 619 C C . LYS A 1 81 ? -8.188 -7.379 -6.977 1 97.31 81 LYS A C 1
ATOM 621 O O . LYS A 1 81 ? -9.359 -7.461 -6.602 1 97.31 81 LYS A O 1
ATOM 626 N N . GLN A 1 82 ? -7.496 -6.285 -6.934 1 95.94 82 GLN A N 1
ATOM 627 C CA . GLN A 1 82 ? -7.996 -5 -6.457 1 95.94 82 GLN A CA 1
ATOM 628 C C . GLN A 1 82 ? -7.398 -3.846 -7.262 1 95.94 82 GLN A C 1
ATOM 630 O O . GLN A 1 82 ? -6.18 -3.699 -7.336 1 95.94 82 GLN A O 1
ATOM 635 N N . VAL A 1 83 ? -8.32 -3.154 -7.828 1 93.31 83 VAL A N 1
ATOM 636 C CA . VAL A 1 83 ? -7.848 -1.954 -8.508 1 93.31 83 VAL A CA 1
ATOM 637 C C . VAL A 1 83 ? -7.5 -0.878 -7.484 1 93.31 83 VAL A C 1
ATOM 639 O O . VAL A 1 83 ? -8.344 -0.495 -6.672 1 93.31 83 VAL A O 1
ATOM 642 N N . VAL A 1 84 ? -6.234 -0.506 -7.574 1 92.38 84 VAL A N 1
ATOM 643 C CA . VAL A 1 84 ? -5.777 0.536 -6.66 1 92.38 84 VAL A CA 1
ATOM 644 C C . VAL A 1 84 ? -5.543 1.832 -7.43 1 92.38 84 VAL A C 1
ATOM 646 O O . VAL A 1 84 ? -4.891 1.829 -8.477 1 92.38 84 VAL A O 1
ATOM 649 N N . SER A 1 85 ? -6.172 2.893 -6.945 1 91.56 85 SER A N 1
ATOM 650 C CA . SER A 1 85 ? -6.012 4.223 -7.527 1 91.56 85 SER A CA 1
ATOM 651 C C . SER A 1 85 ? -6.254 5.312 -6.492 1 91.56 85 SER A C 1
ATOM 653 O O . SER A 1 85 ? -7.133 5.18 -5.637 1 91.56 85 SER A O 1
ATOM 655 N N . GLY A 1 86 ? -5.371 6.344 -6.609 1 93.88 86 GLY A N 1
ATOM 656 C CA . GLY A 1 86 ? -5.48 7.477 -5.703 1 93.88 86 GLY A CA 1
ATOM 657 C C . GLY A 1 86 ? -4.207 8.297 -5.617 1 93.88 86 GLY A C 1
ATOM 658 O O . GLY A 1 86 ? -3.395 8.289 -6.547 1 93.88 86 GLY A O 1
ATOM 659 N N . ILE A 1 87 ? -4.188 9.086 -4.621 1 96.25 87 ILE A N 1
ATOM 660 C CA . ILE A 1 87 ? -3.016 9.898 -4.328 1 96.25 87 ILE A CA 1
ATOM 661 C C . ILE A 1 87 ? -2.576 9.672 -2.885 1 96.25 87 ILE A C 1
ATOM 663 O O . ILE A 1 87 ? -3.369 9.836 -1.955 1 96.25 87 ILE A O 1
ATOM 667 N N . LYS A 1 88 ? -1.341 9.234 -2.766 1 97.38 88 LYS A N 1
ATOM 668 C CA . LYS A 1 88 ? -0.75 9.18 -1.431 1 97.38 88 LYS A CA 1
ATOM 669 C C . LYS A 1 88 ? -0.087 10.508 -1.067 1 97.38 88 LYS A C 1
ATOM 671 O O . LYS A 1 88 ? 0.642 11.086 -1.876 1 97.38 88 LYS A O 1
ATOM 676 N N . TYR A 1 89 ? -0.338 10.914 0.114 1 98.56 89 TYR A N 1
ATOM 677 C CA . TYR A 1 89 ? 0.364 12.047 0.705 1 98.56 89 TYR A CA 1
ATOM 678 C C . TYR A 1 89 ? 1.252 11.602 1.858 1 98.56 89 TYR A C 1
ATOM 680 O O . TYR A 1 89 ? 0.797 10.891 2.764 1 98.56 89 TYR A O 1
ATOM 688 N N . PHE A 1 90 ? 2.428 11.977 1.755 1 98.81 90 PHE A N 1
ATOM 689 C CA . PHE A 1 90 ? 3.402 11.773 2.818 1 98.81 90 PHE A CA 1
ATOM 690 C C . PHE A 1 90 ? 3.637 13.055 3.6 1 98.81 90 PHE A C 1
ATOM 692 O O . PHE A 1 90 ? 4.18 14.023 3.062 1 98.81 90 PHE A O 1
ATOM 699 N N . LEU A 1 91 ? 3.289 13.031 4.797 1 98.88 91 LEU A N 1
ATOM 700 C CA . LEU A 1 91 ? 3.26 14.266 5.57 1 98.88 91 LEU A CA 1
ATOM 701 C C . LEU A 1 91 ? 4.211 14.188 6.758 1 98.88 91 LEU A C 1
ATOM 703 O O . LEU A 1 91 ? 4.312 13.141 7.406 1 98.88 91 LEU A O 1
ATOM 707 N N . LYS A 1 92 ? 4.895 15.211 7.023 1 98.88 92 LYS A N 1
ATOM 708 C CA . LYS A 1 92 ? 5.52 15.461 8.32 1 98.88 92 LYS A CA 1
ATOM 709 C C . LYS A 1 92 ? 4.699 16.438 9.148 1 98.88 92 LYS A C 1
ATOM 711 O O . LYS A 1 92 ? 4.449 17.562 8.711 1 98.88 92 LYS A O 1
ATOM 716 N N . ILE A 1 93 ? 4.359 16.031 10.266 1 98.81 93 ILE A N 1
ATOM 717 C CA . ILE A 1 93 ? 3.361 16.75 11.047 1 98.81 93 ILE A CA 1
ATOM 718 C C . ILE A 1 93 ? 3.932 17.094 12.422 1 98.81 93 ILE A C 1
ATOM 720 O O . ILE A 1 93 ? 4.453 16.219 13.125 1 98.81 93 ILE A O 1
ATOM 724 N N . ASN A 1 94 ? 3.852 18.297 12.789 1 98.5 94 ASN A N 1
ATOM 725 C CA . ASN A 1 94 ? 4.023 18.672 14.188 1 98.5 94 ASN A CA 1
ATOM 726 C C . ASN A 1 94 ? 2.717 18.562 14.961 1 98.5 94 ASN A C 1
ATOM 728 O O . ASN A 1 94 ? 1.68 19.047 14.516 1 98.5 94 ASN A O 1
ATOM 732 N N . ALA A 1 95 ? 2.807 17.891 16.031 1 98.25 95 ALA A N 1
ATOM 733 C CA . ALA A 1 95 ? 1.67 17.75 16.938 1 98.25 95 ALA A CA 1
ATOM 734 C C . ALA A 1 95 ? 2.111 17.859 18.406 1 98.25 95 ALA A C 1
ATOM 736 O O . ALA A 1 95 ? 3.275 17.609 18.719 1 98.25 95 ALA A O 1
ATOM 737 N N . MET A 1 96 ? 1.175 18.234 19.172 1 96.69 96 MET A N 1
ATOM 738 C CA . MET A 1 96 ? 1.45 18.391 20.594 1 96.69 96 MET A CA 1
ATOM 739 C C . MET A 1 96 ? 0.938 17.188 21.391 1 96.69 96 MET A C 1
ATOM 741 O O . MET A 1 96 ? -0.18 16.719 21.156 1 96.69 96 MET A O 1
ATOM 745 N N . GLN A 1 97 ? 1.795 16.656 22.156 1 90.81 97 GLN A N 1
ATOM 746 C CA . GLN A 1 97 ? 1.474 15.578 23.094 1 90.81 97 GLN A CA 1
ATOM 747 C C . GLN A 1 97 ? 1.894 15.938 24.516 1 90.81 97 GLN A C 1
ATOM 749 O O . GLN A 1 97 ? 3.082 16.109 24.797 1 90.81 97 GLN A O 1
ATOM 754 N N . GLY A 1 98 ? 0.957 16.031 25.453 1 87.62 98 GLY A N 1
ATOM 755 C CA . GLY A 1 98 ? 1.281 16.375 26.828 1 87.62 98 GLY A CA 1
ATOM 756 C C . GLY A 1 98 ? 2.029 17.688 26.969 1 87.62 98 GLY A C 1
ATOM 757 O O . GLY A 1 98 ? 2.979 17.797 27.734 1 87.62 98 GLY A O 1
ATOM 758 N N . GLY A 1 99 ? 1.858 18.641 26.141 1 88.38 99 GLY A N 1
ATOM 759 C CA . GLY A 1 99 ? 2.475 19.953 26.219 1 88.38 99 GLY A CA 1
ATOM 760 C C . GLY A 1 99 ? 3.752 20.062 25.406 1 88.38 99 GLY A C 1
ATOM 761 O O . GLY A 1 99 ? 4.355 21.141 25.328 1 88.38 99 GLY A O 1
ATOM 762 N N . LEU A 1 100 ? 4.219 18.953 24.875 1 93.62 100 LEU A N 1
ATOM 763 C CA . LEU A 1 100 ? 5.43 18.953 24.062 1 93.62 100 LEU A CA 1
ATOM 764 C C . LEU A 1 100 ? 5.094 18.766 22.594 1 93.62 100 LEU A C 1
ATOM 766 O O . LEU A 1 100 ? 4.207 17.984 22.234 1 93.62 100 LEU A O 1
ATOM 770 N N . THR A 1 101 ? 5.867 19.578 21.781 1 96.06 101 THR A N 1
ATOM 771 C CA . THR A 1 101 ? 5.707 19.422 20.344 1 96.06 101 THR A CA 1
ATOM 772 C C . THR A 1 101 ? 6.594 18.297 19.828 1 96.06 101 THR A C 1
ATOM 774 O O . THR A 1 101 ? 7.793 18.25 20.109 1 96.06 101 THR A O 1
ATOM 777 N N . LYS A 1 102 ? 5.93 17.375 19.156 1 96.69 102 LYS A N 1
ATOM 778 C CA . LYS A 1 102 ? 6.641 16.266 18.516 1 96.69 102 LYS A CA 1
ATOM 779 C C . LYS A 1 102 ? 6.324 16.203 17.031 1 96.69 102 LYS A C 1
ATOM 781 O O . LYS A 1 102 ? 5.285 16.703 16.578 1 96.69 102 LYS A O 1
ATOM 786 N N . THR A 1 103 ? 7.293 15.625 16.312 1 98.31 103 THR A N 1
ATOM 787 C CA . THR A 1 103 ? 7.105 15.469 14.875 1 98.31 103 THR A CA 1
ATOM 788 C C . THR A 1 103 ? 6.727 14.031 14.523 1 98.31 103 THR A C 1
ATOM 790 O O . THR A 1 103 ? 7.309 13.086 15.062 1 98.31 103 THR A O 1
ATOM 793 N N . PHE A 1 104 ? 5.77 13.914 13.672 1 98.38 104 PHE A N 1
ATOM 794 C CA . PHE A 1 104 ? 5.262 12.625 13.227 1 98.38 104 PHE A CA 1
ATOM 795 C C . PHE A 1 104 ? 5.25 12.539 11.703 1 98.38 104 PHE A C 1
ATOM 797 O O . PHE A 1 104 ? 5.254 13.57 11.023 1 98.38 104 PHE A O 1
ATOM 804 N N . GLU A 1 105 ? 5.289 11.359 11.234 1 98.81 105 GLU A N 1
ATOM 805 C CA . GLU A 1 105 ? 5.105 11.062 9.82 1 98.81 105 GLU A CA 1
ATOM 806 C C . GLU A 1 105 ? 3.789 10.328 9.578 1 98.81 105 GLU A C 1
ATOM 808 O O . GLU A 1 105 ? 3.406 9.453 10.359 1 98.81 105 GLU A O 1
ATOM 813 N N . SER A 1 106 ? 3.176 10.758 8.5 1 98.81 106 SER A N 1
ATOM 814 C CA . SER A 1 106 ? 1.888 10.164 8.156 1 98.81 106 SER A CA 1
ATOM 815 C C . SER A 1 106 ? 1.775 9.914 6.656 1 98.81 106 SER A C 1
ATOM 817 O O . SER A 1 106 ? 2.35 10.648 5.852 1 98.81 106 SER A O 1
ATOM 819 N N . VAL A 1 107 ? 1.049 8.844 6.293 1 98.81 107 VAL A N 1
ATOM 820 C CA . VAL A 1 107 ? 0.678 8.578 4.906 1 98.81 107 VAL A CA 1
ATOM 821 C C . VAL A 1 107 ? -0.842 8.508 4.785 1 98.81 107 VAL A C 1
ATOM 823 O O . VAL A 1 107 ? -1.488 7.707 5.465 1 98.81 107 VAL A O 1
ATOM 826 N N . VAL A 1 108 ? -1.365 9.336 3.92 1 98.81 108 VAL A N 1
ATOM 827 C CA . VAL A 1 108 ? -2.803 9.383 3.676 1 98.81 108 VAL A CA 1
ATOM 828 C C . VAL A 1 108 ? -3.094 9.031 2.221 1 98.81 108 VAL A C 1
ATOM 830 O O . VAL A 1 108 ? -2.426 9.523 1.309 1 98.81 108 VAL A O 1
ATOM 833 N N . LEU A 1 109 ? -4.027 8.125 2.014 1 97.44 109 LEU A N 1
ATOM 834 C CA . LEU A 1 109 ? -4.523 7.836 0.674 1 97.44 109 LEU A CA 1
ATOM 835 C C . LEU A 1 109 ? -5.801 8.617 0.387 1 97.44 109 LEU A C 1
ATOM 837 O O . LEU A 1 109 ? -6.781 8.508 1.131 1 97.44 109 LEU A O 1
ATOM 841 N N . VAL A 1 110 ? -5.707 9.359 -0.671 1 97.44 110 VAL A N 1
ATOM 842 C CA . VAL A 1 110 ? -6.867 10.133 -1.096 1 97.44 110 VAL A CA 1
ATOM 843 C C . VAL A 1 110 ? -7.371 9.617 -2.441 1 97.44 110 VAL A C 1
ATOM 845 O O . VAL A 1 110 ? -6.582 9.383 -3.357 1 97.44 110 VAL A O 1
ATOM 848 N N . LYS A 1 111 ? -8.633 9.367 -2.469 1 94.75 111 LYS A N 1
ATOM 849 C CA . LYS A 1 111 ? -9.336 9.047 -3.711 1 94.75 111 LYS A CA 1
ATOM 850 C C . LYS A 1 111 ? -10.367 10.109 -4.051 1 94.75 111 LYS A C 1
ATOM 852 O O . LYS A 1 111 ? -11.539 9.992 -3.668 1 94.75 111 LYS A O 1
ATOM 857 N N . PRO A 1 112 ? -9.961 11.047 -4.816 1 92.06 112 PRO A N 1
ATOM 858 C CA . PRO A 1 112 ? -10.828 12.211 -5.016 1 92.06 112 PRO A CA 1
ATOM 859 C C . PRO A 1 112 ? -12.133 11.859 -5.719 1 92.06 112 PRO A C 1
ATOM 861 O O . PRO A 1 112 ? -13.164 12.492 -5.469 1 92.06 112 PRO A O 1
ATOM 864 N N . TRP A 1 113 ? -12.219 10.82 -6.555 1 90.12 113 TRP A N 1
ATOM 865 C CA . TRP A 1 113 ? -13.367 10.477 -7.391 1 90.12 113 TRP A CA 1
ATOM 866 C C . TRP A 1 113 ? -14.461 9.812 -6.562 1 90.12 113 TRP A C 1
ATOM 868 O O . TRP A 1 113 ? -15.633 9.805 -6.961 1 90.12 113 TRP A O 1
ATOM 878 N N . VAL A 1 114 ? -14.141 9.281 -5.375 1 90.31 114 VAL A N 1
ATOM 879 C CA . VAL A 1 114 ? -15.156 8.711 -4.496 1 90.31 114 VAL A CA 1
ATOM 880 C C . VAL A 1 114 ? -15.172 9.461 -3.168 1 90.31 114 VAL A C 1
ATOM 882 O O . VAL A 1 114 ? -15.766 9 -2.191 1 90.31 114 VAL A O 1
ATOM 885 N N . LYS A 1 115 ? -14.391 10.641 -3.045 1 92.31 115 LYS A N 1
ATOM 886 C CA . LYS A 1 115 ? -14.328 11.5 -1.866 1 92.31 115 LYS A CA 1
ATOM 887 C C . LYS A 1 115 ? -13.945 10.695 -0.623 1 92.31 115 LYS A C 1
ATOM 889 O O . LYS A 1 115 ? -14.594 10.828 0.422 1 92.31 115 LYS A O 1
ATOM 894 N N . SER A 1 116 ? -12.945 9.891 -0.805 1 95.25 116 SER A N 1
ATOM 895 C CA . SER A 1 116 ? -12.484 9.055 0.3 1 95.25 116 SER A CA 1
ATOM 896 C C . SER A 1 116 ? -11.062 9.414 0.711 1 95.25 116 SER A C 1
ATOM 898 O O . SER A 1 116 ? -10.242 9.781 -0.131 1 95.25 116 SER A O 1
ATOM 900 N N . LYS A 1 117 ? -10.719 9.328 2.006 1 97.44 117 LYS A N 1
ATOM 901 C CA . LYS A 1 117 ? -9.375 9.406 2.568 1 97.44 117 LYS A CA 1
ATOM 902 C C . LYS A 1 117 ? -9.164 8.352 3.645 1 97.44 117 LYS A C 1
ATOM 904 O O . LYS A 1 117 ? -10.062 8.078 4.445 1 97.44 117 LYS A O 1
ATOM 909 N N . ASP A 1 118 ? -8.078 7.781 3.566 1 97.44 118 ASP A N 1
ATOM 910 C CA . ASP A 1 118 ? -7.727 6.746 4.535 1 97.44 118 ASP A CA 1
ATOM 911 C C . ASP A 1 118 ? -6.328 6.973 5.102 1 97.44 118 ASP A C 1
ATOM 913 O O . ASP A 1 118 ? -5.391 7.266 4.352 1 97.44 118 ASP A O 1
ATOM 917 N N . LEU A 1 119 ? -6.215 6.898 6.422 1 98.69 119 LEU A N 1
ATOM 918 C CA . LEU A 1 119 ? -4.902 6.949 7.059 1 98.69 119 LEU A CA 1
ATOM 919 C C . LEU A 1 119 ? -4.203 5.598 6.965 1 98.69 119 LEU A C 1
ATOM 921 O O . LEU A 1 119 ? -4.652 4.617 7.562 1 98.69 119 LEU A O 1
ATOM 925 N N . LEU A 1 120 ? -3.109 5.578 6.238 1 97.5 120 LEU A N 1
ATOM 926 C CA . LEU A 1 120 ? -2.414 4.316 6.012 1 97.5 120 LEU A CA 1
ATOM 927 C C . LEU A 1 120 ? -1.333 4.098 7.062 1 97.5 120 LEU A C 1
ATOM 929 O O . LEU A 1 120 ? -1.033 2.955 7.422 1 97.5 120 LEU A O 1
ATOM 933 N N . ASN A 1 121 ? -0.721 5.105 7.426 1 98.19 121 ASN A N 1
ATOM 934 C CA . ASN A 1 121 ? 0.369 5.031 8.391 1 98.19 121 ASN A CA 1
ATOM 935 C C . ASN A 1 121 ? 0.464 6.305 9.227 1 98.19 121 ASN A C 1
ATOM 937 O O . ASN A 1 121 ? 0.167 7.398 8.734 1 98.19 121 ASN A O 1
ATOM 941 N N . PHE A 1 122 ? 0.842 6.176 10.453 1 98.5 122 PHE A N 1
ATOM 942 C CA . PHE A 1 122 ? 1.134 7.273 11.367 1 98.5 122 PHE A CA 1
ATOM 943 C C . PHE A 1 122 ? 2.166 6.848 12.406 1 98.5 122 PHE A C 1
ATOM 945 O O . PHE A 1 122 ? 1.927 5.926 13.188 1 98.5 122 PHE A O 1
ATOM 952 N N . SER A 1 123 ? 3.262 7.484 12.414 1 97.75 123 SER A N 1
ATOM 953 C CA . SER A 1 123 ? 4.344 7.074 13.305 1 97.75 123 SER A CA 1
ATOM 954 C C . SER A 1 123 ? 5.219 8.258 13.688 1 97.75 123 SER A C 1
ATOM 956 O O . SER A 1 123 ? 5.266 9.266 12.977 1 97.75 123 SER A O 1
ATOM 958 N N . PRO A 1 124 ? 5.922 8.203 14.852 1 96.81 124 PRO A N 1
ATOM 959 C CA . PRO A 1 124 ? 6.887 9.25 15.18 1 96.81 124 PRO A CA 1
ATOM 960 C C . PRO A 1 124 ? 8 9.367 14.141 1 96.81 124 PRO A C 1
ATOM 962 O O . PRO A 1 124 ? 8.406 8.367 13.547 1 96.81 124 PRO A O 1
ATOM 965 N N . SER A 1 125 ? 8.453 10.648 13.938 1 96.06 125 SER A N 1
ATOM 966 C CA . SER A 1 125 ? 9.539 10.867 12.992 1 96.06 125 SER A CA 1
ATOM 967 C C . SER A 1 125 ? 10.867 10.344 13.539 1 96.06 125 SER A C 1
ATOM 969 O O . SER A 1 125 ? 11.148 10.5 14.734 1 96.06 125 SER A O 1
ATOM 971 N N . THR A 1 126 ? 11.609 9.562 12.797 1 86.75 126 THR A N 1
ATOM 972 C CA . THR A 1 126 ? 12.898 9.031 13.211 1 86.75 126 THR A CA 1
ATOM 973 C C . THR A 1 126 ? 14.008 10.039 12.969 1 86.75 126 THR A C 1
ATOM 975 O O . THR A 1 126 ? 15.148 9.836 13.391 1 86.75 126 THR A O 1
ATOM 978 N N . GLN A 1 127 ? 13.914 11.172 12.516 1 71.56 127 GLN A N 1
ATOM 979 C CA . GLN A 1 127 ? 14.969 12.156 12.281 1 71.56 127 GLN A CA 1
ATOM 980 C C . GLN A 1 127 ? 15.039 13.172 13.422 1 71.56 127 GLN A C 1
ATOM 982 O O . GLN A 1 127 ? 14.031 13.438 14.078 1 71.56 127 GLN A O 1
ATOM 987 N N . MET B 1 1 ? -21 31.875 -68.375 1 23.91 1 MET B N 1
ATOM 988 C CA . MET B 1 1 ? -19.984 32.219 -67.375 1 23.91 1 MET B CA 1
ATOM 989 C C . MET B 1 1 ? -20.125 31.375 -66.125 1 23.91 1 MET B C 1
ATOM 991 O O . MET B 1 1 ? -21.219 31.281 -65.562 1 23.91 1 MET B O 1
ATOM 995 N N . ALA B 1 2 ? -18.969 30.516 -65.75 1 27.95 2 ALA B N 1
ATOM 996 C CA . ALA B 1 2 ? -18.859 29.234 -65.062 1 27.95 2 ALA B CA 1
ATOM 997 C C . ALA B 1 2 ? -19.203 29.375 -63.594 1 27.95 2 ALA B C 1
ATOM 999 O O . ALA B 1 2 ? -19.953 28.562 -63.062 1 27.95 2 ALA B O 1
ATOM 1000 N N . LYS B 1 3 ? -18.312 30 -62.781 1 27.08 3 LYS B N 1
ATOM 1001 C CA . LYS B 1 3 ? -17.406 29.547 -61.719 1 27.08 3 LYS B CA 1
ATOM 1002 C C . LYS B 1 3 ? -18.016 29.766 -60.344 1 27.08 3 LYS B C 1
ATOM 1004 O O . LYS B 1 3 ? -17.703 30.75 -59.656 1 27.08 3 LYS B O 1
ATOM 1009 N N . ALA B 1 4 ? -19.266 30.156 -60.219 1 36.19 4 ALA B N 1
ATOM 1010 C CA . ALA B 1 4 ? -19.578 30.375 -58.812 1 36.19 4 ALA B CA 1
ATOM 1011 C C . ALA B 1 4 ? -19.094 29.219 -57.938 1 36.19 4 ALA B C 1
ATOM 1013 O O . ALA B 1 4 ? -19.5 28.062 -58.156 1 36.19 4 ALA B O 1
ATOM 1014 N N . GLY B 1 5 ? -17.766 29.266 -57.531 1 30.56 5 GLY B N 1
ATOM 1015 C CA . GLY B 1 5 ? -16.891 28.469 -56.688 1 30.56 5 GLY B CA 1
ATOM 1016 C C . GLY B 1 5 ? -17.547 28.109 -55.344 1 30.56 5 GLY B C 1
ATOM 1017 O O . GLY B 1 5 ? -18.094 28.969 -54.656 1 30.56 5 GLY B O 1
ATOM 1018 N N . VAL B 1 6 ? -18.281 26.922 -55.281 1 36.97 6 VAL B N 1
ATOM 1019 C CA . VAL B 1 6 ? -18.688 26.078 -54.188 1 36.97 6 VAL B CA 1
ATOM 1020 C C . VAL B 1 6 ? -17.625 26.094 -53.094 1 36.97 6 VAL B C 1
ATOM 1022 O O . VAL B 1 6 ? -16.5 25.625 -53.312 1 36.97 6 VAL B O 1
ATOM 1025 N N . ILE B 1 7 ? -17.453 27.312 -52.438 1 34.94 7 ILE B N 1
ATOM 1026 C CA . ILE B 1 7 ? -16.594 27.438 -51.281 1 34.94 7 ILE B CA 1
ATOM 1027 C C . ILE B 1 7 ? -16.906 26.297 -50.312 1 34.94 7 ILE B C 1
ATOM 1029 O O . ILE B 1 7 ? 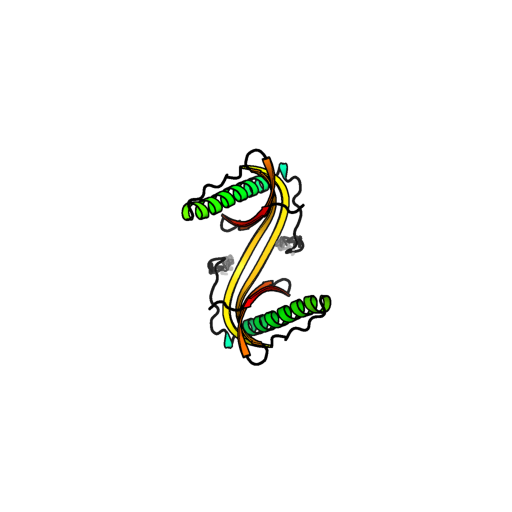-18.031 26.156 -49.812 1 34.94 7 ILE B O 1
ATOM 1033 N N . ILE B 1 8 ? -16.422 25.047 -50.625 1 37.28 8 ILE B N 1
ATOM 1034 C CA . ILE B 1 8 ? -16.25 23.906 -49.719 1 37.28 8 ILE B CA 1
ATOM 1035 C C . ILE B 1 8 ? -15.766 24.375 -48.375 1 37.28 8 ILE B C 1
ATOM 1037 O O . ILE B 1 8 ? -14.688 24.953 -48.25 1 37.28 8 ILE B O 1
ATOM 1041 N N . LEU B 1 9 ? -16.766 25.031 -47.625 1 33.47 9 LEU B N 1
ATOM 1042 C CA . LEU B 1 9 ? -16.547 25.234 -46.188 1 33.47 9 LEU B CA 1
ATOM 1043 C C . LEU B 1 9 ? -15.828 24.047 -45.562 1 33.47 9 LEU B C 1
ATOM 1045 O O . LEU B 1 9 ? -16.375 22.938 -45.531 1 33.47 9 LEU B O 1
ATOM 1049 N N . LEU B 1 10 ? -14.523 23.859 -45.906 1 36.47 10 LEU B N 1
ATOM 1050 C CA . LEU B 1 10 ? -13.562 23.047 -45.188 1 36.47 10 LEU B CA 1
ATOM 1051 C C . LEU B 1 10 ? -13.727 23.234 -43.688 1 36.47 10 LEU B C 1
ATOM 1053 O O . LEU B 1 10 ? -13.43 24.312 -43.156 1 36.47 10 LEU B O 1
ATOM 1057 N N . SER B 1 11 ? -14.914 22.938 -43.125 1 35.62 11 SER B N 1
ATOM 1058 C CA . SER B 1 11 ? -15 22.797 -41.688 1 35.62 11 SER B CA 1
ATOM 1059 C C . SER B 1 11 ? -13.727 22.203 -41.094 1 35.62 11 SER B C 1
ATOM 1061 O O . SER B 1 11 ? -13.344 21.078 -41.469 1 35.62 11 SER B O 1
ATOM 1063 N N . LEU B 1 12 ? -12.688 23.016 -41.031 1 35.25 12 LEU B N 1
ATOM 1064 C CA . LEU B 1 12 ? -11.523 22.766 -40.156 1 35.25 12 LEU B CA 1
ATOM 1065 C C . LEU B 1 12 ? -11.945 22.125 -38.844 1 35.25 12 LEU B C 1
ATOM 1067 O O . LEU B 1 12 ? -12.617 22.766 -38.031 1 35.25 12 LEU B O 1
ATOM 1071 N N . LEU B 1 13 ? -12.562 20.891 -38.906 1 36.78 13 LEU B N 1
ATOM 1072 C CA . LEU B 1 13 ? -12.562 20.062 -37.719 1 36.78 13 LEU B CA 1
ATOM 1073 C C . LEU B 1 13 ? -11.297 20.297 -36.906 1 36.78 13 LEU B C 1
ATOM 1075 O O . LEU B 1 13 ? -10.195 19.938 -37.312 1 36.78 13 LEU B O 1
ATOM 1079 N N . LEU B 1 14 ? -11.164 21.562 -36.344 1 35.31 14 LEU B N 1
ATOM 1080 C CA . LEU B 1 14 ? -10.195 21.766 -35.281 1 35.31 14 LEU B CA 1
ATOM 1081 C C . LEU B 1 14 ? -10.133 20.547 -34.344 1 35.31 14 LEU B C 1
ATOM 1083 O O . LEU B 1 14 ? -11.102 20.266 -33.625 1 35.31 14 LEU B O 1
ATOM 1087 N N . LEU B 1 15 ? -9.672 19.406 -34.875 1 37.19 15 LEU B N 1
ATOM 1088 C CA . LEU B 1 15 ? -9.164 18.375 -34 1 37.19 15 LEU B CA 1
ATOM 1089 C C . LEU B 1 15 ? -8.414 18.984 -32.812 1 37.19 15 LEU B C 1
ATOM 1091 O O . LEU B 1 15 ? -7.32 19.547 -33 1 37.19 15 LEU B O 1
ATOM 1095 N N . ILE B 1 16 ? -9.102 19.797 -31.984 1 36.66 16 ILE B N 1
ATOM 1096 C CA . ILE B 1 16 ? -8.469 20.094 -30.703 1 36.66 16 ILE B CA 1
ATOM 1097 C C . ILE B 1 16 ? -7.699 18.875 -30.203 1 36.66 16 ILE B C 1
ATOM 1099 O O . ILE B 1 16 ? -8.297 17.859 -29.859 1 36.66 16 ILE B O 1
ATOM 1103 N N . THR B 1 17 ? -6.621 18.516 -30.891 1 36.56 17 THR B N 1
ATOM 1104 C CA . THR B 1 17 ? -5.652 17.672 -30.203 1 36.56 17 THR B CA 1
ATOM 1105 C C . THR B 1 17 ? -5.391 18.172 -28.781 1 36.56 17 THR B C 1
ATOM 1107 O O . THR B 1 17 ? -4.855 19.266 -28.594 1 36.56 17 THR B O 1
ATOM 1110 N N . VAL B 1 18 ? -6.422 18.172 -27.875 1 36.84 18 VAL B N 1
ATOM 1111 C CA . VAL B 1 18 ? -5.965 18.234 -26.484 1 36.84 18 VAL B CA 1
ATOM 1112 C C . VAL B 1 18 ? -4.613 17.531 -26.359 1 36.84 18 VAL B C 1
ATOM 1114 O O . VAL B 1 18 ? -4.5 16.344 -26.625 1 36.84 18 VAL B O 1
ATOM 1117 N N . SER B 1 19 ? -3.594 18.094 -26.906 1 38 19 SER B N 1
ATOM 1118 C CA . SER B 1 19 ? -2.312 17.672 -26.359 1 38 19 SER B CA 1
ATOM 1119 C C . SER B 1 19 ? -2.424 17.359 -24.859 1 38 19 SER B C 1
ATOM 1121 O O . SER B 1 19 ? -2.611 18.25 -24.047 1 38 19 SER B O 1
ATOM 1123 N N . SER B 1 20 ? -3.078 16.25 -24.531 1 38.81 20 SER B N 1
ATOM 1124 C CA . SER B 1 20 ? -2.777 15.781 -23.172 1 38.81 20 SER B CA 1
ATOM 1125 C C . SER B 1 20 ? -1.311 16.016 -22.828 1 38.81 20 SER B C 1
ATOM 1127 O O . SER B 1 20 ? -0.424 15.391 -23.422 1 38.81 20 SER B O 1
ATOM 1129 N N . PHE B 1 21 ? -0.858 17.25 -22.766 1 38.25 21 PHE B N 1
ATOM 1130 C CA . PHE B 1 21 ? 0.368 17.312 -21.984 1 38.25 21 PHE B CA 1
ATOM 1131 C C . PHE B 1 21 ? 0.427 16.156 -20.984 1 38.25 21 PHE B C 1
ATOM 1133 O O . PHE B 1 21 ? -0.324 16.141 -20 1 38.25 21 PHE B O 1
ATOM 1140 N N . THR B 1 22 ? 0.669 14.992 -21.484 1 38.72 22 THR B N 1
ATOM 1141 C CA . THR B 1 22 ? 1.061 13.953 -20.547 1 38.72 22 THR B CA 1
ATOM 1142 C C . THR B 1 22 ? 2.188 14.438 -19.641 1 38.72 22 THR B C 1
ATOM 1144 O O . THR B 1 22 ? 3.336 14.539 -20.062 1 38.72 22 THR B O 1
ATOM 1147 N N . VAL B 1 23 ? 2.221 15.703 -19.156 1 38.69 23 VAL B N 1
ATOM 1148 C CA . VAL B 1 23 ? 3.154 15.773 -18.031 1 38.69 23 VAL B CA 1
ATOM 1149 C C . VAL B 1 23 ? 3.293 14.391 -17.391 1 38.69 23 VAL B C 1
ATOM 1151 O O . VAL B 1 23 ? 2.35 13.891 -16.766 1 38.69 23 VAL B O 1
ATOM 1154 N N . VAL B 1 24 ? 3.93 13.531 -18.078 1 41.03 24 VAL B N 1
ATOM 1155 C CA . VAL B 1 24 ? 4.316 12.281 -17.438 1 41.03 24 VAL B CA 1
ATOM 1156 C C . VAL B 1 24 ? 4.926 12.578 -16.062 1 41.03 24 VAL B C 1
ATOM 1158 O O . VAL B 1 24 ? 6.086 12.984 -15.969 1 41.03 24 VAL B O 1
ATOM 1161 N N . GLU B 1 25 ? 4.484 13.594 -15.289 1 45.06 25 GLU B N 1
ATOM 1162 C CA . GLU B 1 25 ? 4.973 13.375 -13.93 1 45.06 25 GLU B CA 1
ATOM 1163 C C . GLU B 1 25 ? 5.324 11.914 -13.695 1 45.06 25 GLU B C 1
ATOM 1165 O O . GLU B 1 25 ? 4.617 11.016 -14.156 1 45.06 25 GLU B O 1
ATOM 1170 N N . ALA B 1 26 ? 6.605 11.641 -13.664 1 49.84 26 ALA B N 1
ATOM 1171 C CA . ALA B 1 26 ? 7.043 10.273 -13.375 1 49.84 26 ALA B CA 1
ATOM 1172 C C . ALA B 1 26 ? 5.961 9.5 -12.625 1 49.84 26 ALA B C 1
ATOM 1174 O O . ALA B 1 26 ? 5.57 9.883 -11.523 1 49.84 26 ALA B O 1
ATOM 1175 N N . LEU B 1 27 ? 4.949 9.055 -13.297 1 59.41 27 LEU B N 1
ATOM 1176 C CA . LEU B 1 27 ? 3.869 8.219 -12.781 1 59.41 27 LEU B CA 1
ATOM 1177 C C . LEU B 1 27 ? 4.375 7.297 -11.672 1 59.41 27 LEU B C 1
ATOM 1179 O O . LEU B 1 27 ? 5.277 6.488 -11.898 1 59.41 27 LEU B O 1
ATOM 1183 N N . GLY B 1 28 ? 4.363 7.738 -10.562 1 75.69 28 GLY B N 1
ATOM 1184 C CA . GLY B 1 28 ? 4.516 6.824 -9.438 1 75.69 28 GLY B CA 1
ATOM 1185 C C . GLY B 1 28 ? 5.535 7.293 -8.422 1 75.69 28 GLY B C 1
ATOM 1186 O O . GLY B 1 28 ? 5.648 6.715 -7.336 1 75.69 28 GLY B O 1
ATOM 1187 N N . GLY B 1 29 ? 6.43 8.281 -8.883 1 86.81 29 GLY B N 1
ATOM 1188 C CA . GLY B 1 29 ? 7.371 8.711 -7.863 1 86.81 29 GLY B CA 1
ATOM 1189 C C . GLY B 1 29 ? 6.809 9.766 -6.938 1 86.81 29 GLY B C 1
ATOM 1190 O O . GLY B 1 29 ? 5.777 10.375 -7.23 1 86.81 29 GLY B O 1
ATOM 1191 N N . ARG B 1 30 ? 7.504 9.992 -5.844 1 94.81 30 ARG B N 1
ATOM 1192 C CA . ARG B 1 30 ? 7.102 11.031 -4.898 1 94.81 30 ARG B CA 1
ATOM 1193 C C . ARG B 1 30 ? 7.547 12.406 -5.375 1 94.81 30 ARG B C 1
ATOM 1195 O O . ARG B 1 30 ? 8.664 12.57 -5.867 1 94.81 30 ARG B O 1
ATOM 1202 N N . THR B 1 31 ? 6.742 13.367 -5.32 1 96.12 31 THR B N 1
ATOM 1203 C CA . THR B 1 31 ? 7.016 14.758 -5.676 1 96.12 31 THR B CA 1
ATOM 1204 C C . THR B 1 31 ? 6.777 15.68 -4.484 1 96.12 31 THR B C 1
ATOM 1206 O O . THR B 1 31 ? 5.723 15.617 -3.85 1 96.12 31 THR B O 1
ATOM 1209 N N . PRO B 1 32 ? 7.738 16.562 -4.176 1 97.06 32 PRO B N 1
ATOM 1210 C CA . PRO B 1 32 ? 7.539 17.484 -3.059 1 97.06 32 PRO B CA 1
ATOM 1211 C C . PRO B 1 32 ? 6.449 18.516 -3.334 1 97.06 32 PRO B C 1
ATOM 1213 O O . PRO B 1 32 ? 6.297 18.969 -4.469 1 97.06 32 PRO B O 1
ATOM 1216 N N . ILE B 1 33 ? 5.676 18.797 -2.404 1 97.06 33 ILE B N 1
ATOM 1217 C CA . ILE B 1 33 ? 4.727 19.906 -2.457 1 97.06 33 ILE B CA 1
ATOM 1218 C C . ILE B 1 33 ? 5.367 21.156 -1.869 1 97.06 33 ILE B C 1
ATOM 1220 O O . ILE B 1 33 ? 5.883 21.141 -0.748 1 97.06 33 ILE B O 1
ATOM 1224 N N . ASN B 1 34 ? 5.32 22.141 -2.643 1 95.19 34 ASN B N 1
ATOM 1225 C CA . ASN B 1 34 ? 5.906 23.391 -2.195 1 95.19 34 ASN B CA 1
ATOM 1226 C C . ASN B 1 34 ? 4.918 24.219 -1.38 1 95.19 34 ASN B C 1
ATOM 1228 O O . ASN B 1 34 ? 3.707 23.984 -1.446 1 95.19 34 ASN B O 1
ATOM 1232 N N . ASP B 1 35 ? 5.312 25.156 -0.564 1 96.69 35 ASP B N 1
ATOM 1233 C CA . ASP B 1 35 ? 4.516 26.062 0.25 1 96.69 35 ASP B CA 1
ATOM 1234 C C . ASP B 1 35 ? 3.525 25.297 1.125 1 96.69 35 ASP B C 1
ATOM 1236 O O . ASP B 1 35 ? 2.328 25.609 1.127 1 96.69 35 ASP B O 1
ATOM 1240 N N . VAL B 1 36 ? 4.031 24.328 1.803 1 98.19 36 VAL B N 1
ATOM 1241 C CA . VAL B 1 36 ? 3.24 23.391 2.598 1 98.19 36 VAL B CA 1
ATOM 1242 C C . VAL B 1 36 ? 2.457 24.156 3.662 1 98.19 36 VAL B C 1
ATOM 1244 O O . VAL B 1 36 ? 1.266 23.906 3.863 1 98.19 36 VAL B O 1
ATOM 1247 N N . LYS B 1 37 ? 3.014 25.125 4.273 1 97.25 37 LYS B N 1
ATOM 1248 C CA . LYS B 1 37 ? 2.41 25.828 5.398 1 97.25 37 LYS B CA 1
ATOM 1249 C C . LYS B 1 37 ? 1.149 26.578 4.969 1 97.25 37 LYS B C 1
ATOM 1251 O O . LYS B 1 37 ? 0.194 26.688 5.738 1 97.25 37 LYS B O 1
ATOM 1256 N N . ASN B 1 38 ? 1.13 26.984 3.713 1 97.25 38 ASN B N 1
ATOM 1257 C CA . ASN B 1 38 ? -0.012 27.75 3.238 1 97.25 38 ASN B CA 1
ATOM 1258 C C . ASN B 1 38 ? -0.928 26.922 2.352 1 97.25 38 ASN B C 1
ATOM 1260 O O . ASN B 1 38 ? -1.883 27.438 1.771 1 97.25 38 ASN B O 1
ATOM 1264 N N . ASN B 1 39 ? -0.625 25.719 2.199 1 98.19 39 ASN B N 1
ATOM 1265 C CA . ASN B 1 39 ? -1.453 24.812 1.413 1 98.19 39 ASN B CA 1
ATOM 1266 C C . ASN B 1 39 ? -2.613 24.25 2.234 1 98.19 39 ASN B C 1
ATOM 1268 O O . ASN B 1 39 ? -2.428 23.344 3.047 1 98.19 39 ASN B O 1
ATOM 1272 N N . LYS B 1 40 ? -3.771 24.797 2.041 1 98.06 40 LYS B N 1
ATOM 1273 C CA . LYS B 1 40 ? -4.938 24.469 2.854 1 98.06 40 LYS B CA 1
ATOM 1274 C C . LYS B 1 40 ? -5.266 22.969 2.771 1 98.06 40 LYS B C 1
ATOM 1276 O O . LYS B 1 40 ? -5.594 22.344 3.781 1 98.06 40 LYS B O 1
ATOM 1281 N N . GLU B 1 41 ? -5.188 22.375 1.616 1 97.81 41 GLU B N 1
ATOM 1282 C CA . GLU B 1 41 ? -5.488 20.969 1.429 1 97.81 41 GLU B CA 1
ATOM 1283 C C . GLU B 1 41 ? -4.555 20.094 2.26 1 97.81 41 GLU B C 1
ATOM 1285 O O . GLU B 1 41 ? -5.008 19.188 2.967 1 97.81 41 GLU B O 1
ATOM 1290 N N . VAL B 1 42 ? -3.309 20.391 2.193 1 98.69 42 VAL B N 1
ATOM 1291 C CA . VAL B 1 42 ? -2.289 19.609 2.895 1 98.69 42 VAL B CA 1
ATOM 1292 C C . VAL B 1 42 ? -2.486 19.75 4.402 1 98.69 42 VAL B C 1
ATOM 1294 O O . VAL B 1 42 ? -2.391 18.766 5.137 1 98.69 42 VAL B O 1
ATOM 1297 N N . GLN B 1 43 ? -2.773 20.953 4.855 1 98.88 43 GLN B N 1
ATOM 1298 C CA . GLN B 1 43 ? -3.006 21.156 6.281 1 98.88 43 GLN B CA 1
ATOM 1299 C C . GLN B 1 43 ? -4.246 20.406 6.754 1 98.88 43 GLN B C 1
ATOM 1301 O O . GLN B 1 43 ? -4.262 19.844 7.852 1 98.88 43 GLN B O 1
ATOM 1306 N N . GLU B 1 44 ? -5.301 20.328 5.926 1 98.75 44 GLU B N 1
ATOM 1307 C CA . GLU B 1 44 ? -6.504 19.578 6.27 1 98.75 44 GLU B CA 1
ATOM 1308 C C . GLU B 1 44 ? -6.219 18.094 6.348 1 98.75 44 GLU B C 1
ATOM 1310 O O . GLU B 1 44 ? -6.754 17.391 7.211 1 98.75 44 GLU B O 1
ATOM 1315 N N . LEU B 1 45 ? -5.379 17.594 5.441 1 98.88 45 LEU B N 1
ATOM 1316 C CA . LEU B 1 45 ? -4.996 16.188 5.48 1 98.88 45 LEU B CA 1
ATOM 1317 C C . LEU B 1 45 ? -4.203 15.883 6.746 1 98.88 45 LEU B C 1
ATOM 1319 O O . LEU B 1 45 ? -4.336 14.797 7.32 1 98.88 45 LEU B O 1
ATOM 1323 N N . GLY B 1 46 ? -3.357 16.766 7.125 1 98.88 46 GLY B N 1
ATOM 1324 C CA . GLY B 1 46 ? -2.66 16.609 8.391 1 98.88 46 GLY B CA 1
ATOM 1325 C C . GLY B 1 46 ? -3.596 16.531 9.586 1 98.88 46 GLY B C 1
ATOM 1326 O O . GLY B 1 46 ? -3.434 15.656 10.445 1 98.88 46 GLY B O 1
ATOM 1327 N N . ARG B 1 47 ? -4.543 17.453 9.609 1 98.81 47 ARG B N 1
ATOM 1328 C CA . ARG B 1 47 ? -5.531 17.422 10.68 1 98.81 47 ARG B CA 1
ATOM 1329 C C . ARG B 1 47 ? -6.289 16.094 10.695 1 98.81 47 ARG B C 1
ATOM 1331 O O . ARG B 1 47 ? -6.453 15.484 11.75 1 98.81 47 ARG B O 1
ATOM 1338 N N . PHE B 1 48 ? -6.707 15.695 9.586 1 98.94 48 PHE B N 1
ATOM 1339 C CA . PHE B 1 48 ? -7.371 14.398 9.453 1 98.94 48 PHE B CA 1
ATOM 1340 C C . PHE B 1 48 ? -6.5 13.281 10.016 1 98.94 48 PHE B C 1
ATOM 1342 O O . PHE B 1 48 ? -6.992 12.398 10.719 1 98.94 48 PHE B O 1
ATOM 1349 N N . SER B 1 49 ? -5.27 13.258 9.648 1 98.88 49 SER B N 1
ATOM 1350 C CA . SER B 1 49 ? -4.336 12.234 10.102 1 98.88 49 SER B CA 1
ATOM 1351 C C . SER B 1 49 ? -4.324 12.117 11.625 1 98.88 49 SER B C 1
ATOM 1353 O O . SER B 1 49 ? -4.434 11.023 12.172 1 98.88 49 SER B O 1
ATOM 1355 N N . VAL B 1 50 ? -4.207 13.242 12.242 1 98.69 50 VAL B N 1
ATOM 1356 C CA . VAL B 1 50 ? -4.109 13.266 13.703 1 98.69 50 VAL B CA 1
ATOM 1357 C C . VAL B 1 50 ? -5.438 12.82 14.312 1 98.69 50 VAL B C 1
ATOM 1359 O O . VAL B 1 50 ? -5.457 12.031 15.258 1 98.69 50 VAL B O 1
ATOM 1362 N N . GLU B 1 51 ? -6.551 13.305 13.766 1 98.19 51 GLU B N 1
ATOM 1363 C CA . GLU B 1 51 ? -7.875 12.922 14.25 1 98.19 51 GLU B CA 1
ATOM 1364 C C . GLU B 1 51 ? -8.102 11.422 14.109 1 98.19 51 GLU B C 1
ATOM 1366 O O . GLU B 1 51 ? -8.617 10.773 15.031 1 98.19 51 GLU B O 1
ATOM 1371 N N . GLU B 1 52 ? -7.758 10.93 13 1 98.19 52 GLU B N 1
ATOM 1372 C CA . GLU B 1 52 ? -7.945 9.5 12.75 1 98.19 52 GLU B CA 1
ATOM 1373 C C . GLU B 1 52 ? -7.055 8.656 13.656 1 98.19 52 GLU B C 1
ATOM 1375 O O . GLU B 1 52 ? -7.48 7.613 14.148 1 98.19 52 GLU B O 1
ATOM 1380 N N . TYR B 1 53 ? -5.848 9.078 13.828 1 97.44 53 TYR B N 1
ATOM 1381 C CA . TYR B 1 53 ? -4.945 8.398 14.742 1 97.44 53 TYR B CA 1
ATOM 1382 C C . TYR B 1 53 ? -5.539 8.336 16.141 1 97.44 53 TYR B C 1
ATOM 1384 O O . TYR B 1 53 ? -5.555 7.281 16.781 1 97.44 53 TYR B O 1
ATOM 1392 N N . ASN B 1 54 ? -6.004 9.469 16.578 1 96.25 54 ASN B N 1
ATOM 1393 C CA . ASN B 1 54 ? -6.629 9.531 17.891 1 96.25 54 ASN B CA 1
ATOM 1394 C C . ASN B 1 54 ? -7.844 8.617 17.984 1 96.25 54 ASN B C 1
ATOM 1396 O O . ASN B 1 54 ? -8.039 7.93 19 1 96.25 54 ASN B O 1
ATOM 1400 N N . ARG B 1 55 ? -8.625 8.672 16.969 1 96 55 ARG B N 1
ATOM 1401 C CA . ARG B 1 55 ? -9.82 7.84 16.953 1 96 55 ARG B CA 1
ATOM 1402 C C . ARG B 1 55 ? -9.469 6.359 17.078 1 96 55 ARG B C 1
ATOM 1404 O O . ARG B 1 55 ? -10.078 5.633 17.859 1 96 55 ARG B O 1
ATOM 1411 N N . ARG B 1 56 ? -8.531 5.93 16.297 1 94.25 56 ARG B N 1
ATOM 1412 C CA . ARG B 1 56 ? -8.117 4.531 16.312 1 94.25 56 ARG B CA 1
ATOM 1413 C C . ARG B 1 56 ? -7.527 4.137 17.656 1 94.25 56 ARG B C 1
ATOM 1415 O O . ARG B 1 56 ? -7.75 3.025 18.141 1 94.25 56 ARG B O 1
ATOM 1422 N N . ARG B 1 57 ? -6.738 5.031 18.141 1 91.69 57 ARG B N 1
ATOM 1423 C CA . ARG B 1 57 ? -6.133 4.773 19.438 1 91.69 57 ARG B CA 1
ATOM 1424 C C . ARG B 1 57 ? -7.195 4.668 20.531 1 91.69 57 ARG B C 1
ATOM 1426 O O . ARG B 1 57 ? -7.133 3.781 21.375 1 91.69 57 ARG B O 1
ATOM 1433 N N . GLN B 1 58 ? -8.086 5.605 20.562 1 88.81 58 GLN B N 1
ATOM 1434 C CA . GLN B 1 58 ? -9.188 5.598 21.516 1 88.81 58 GLN B CA 1
ATOM 1435 C C . GLN B 1 58 ? -10.023 4.328 21.391 1 88.81 58 GLN B C 1
ATOM 1437 O O . GLN B 1 58 ? -10.453 3.76 22.406 1 88.81 58 GLN B O 1
ATOM 1442 N N . GLY B 1 59 ? -10.289 3.977 20.188 1 87.06 59 GLY B N 1
ATOM 1443 C CA . GLY B 1 59 ? -11.023 2.74 19.969 1 87.06 59 GLY B CA 1
ATOM 1444 C C . GLY B 1 59 ? -10.3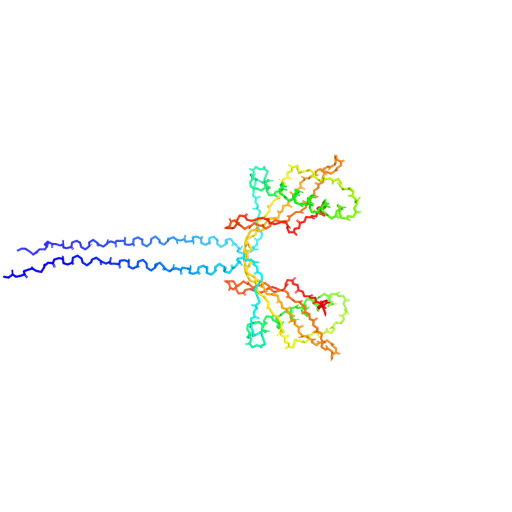2 1.521 20.547 1 87.06 59 GLY B C 1
ATOM 1445 O O . GLY B 1 59 ? -10.953 0.692 21.203 1 87.06 59 GLY B O 1
ATOM 1446 N N . ARG B 1 60 ? -9.062 1.47 20.406 1 85.44 60 ARG B N 1
ATOM 1447 C CA . ARG B 1 60 ? -8.273 0.349 20.906 1 85.44 60 ARG B CA 1
ATOM 1448 C C . ARG B 1 60 ? -8.25 0.332 22.438 1 85.44 60 ARG B C 1
ATOM 1450 O O . ARG B 1 60 ? -8.352 -0.73 23.047 1 85.44 60 ARG B O 1
ATOM 1457 N N . LEU B 1 61 ? -8.164 1.523 23.031 1 81.69 61 LEU B N 1
ATOM 1458 C CA . LEU B 1 61 ? -8.07 1.651 24.484 1 81.69 61 LEU B CA 1
ATOM 1459 C C . LEU B 1 61 ? -9.43 1.408 25.141 1 81.69 61 LEU B C 1
ATOM 1461 O O . LEU B 1 61 ? -9.5 0.853 26.234 1 81.69 61 LEU B O 1
ATOM 1465 N N . ARG B 1 62 ? -10.406 2.037 24.562 1 81.06 62 ARG B N 1
ATOM 1466 C CA . ARG B 1 62 ? -11.734 1.76 25.078 1 81.06 62 ARG B CA 1
ATOM 1467 C C . ARG B 1 62 ? -11.953 0.26 25.25 1 81.06 62 ARG B C 1
ATOM 1469 O O . ARG B 1 62 ? -12.57 -0.174 26.234 1 81.06 62 ARG B O 1
ATOM 1476 N N . HIS B 1 63 ? -11.297 -0.45 24.438 1 80.38 63 HIS B N 1
ATOM 1477 C CA . HIS B 1 63 ? -11.43 -1.899 24.531 1 80.38 63 HIS B CA 1
ATOM 1478 C C . HIS B 1 63 ? -10.523 -2.471 25.625 1 80.38 63 HIS B C 1
ATOM 1480 O O . HIS B 1 63 ? -10.859 -3.475 26.25 1 80.38 63 HIS B O 1
ATOM 1486 N N . ASN B 1 64 ? -9.469 -1.712 25.922 1 78.75 64 ASN B N 1
ATOM 1487 C CA . ASN B 1 64 ? -8.5 -2.242 26.875 1 78.75 64 ASN B CA 1
ATOM 1488 C C . ASN B 1 64 ? -8.516 -1.46 28.188 1 78.75 64 ASN B C 1
ATOM 1490 O O . ASN B 1 64 ? -7.75 -1.759 29.094 1 78.75 64 ASN B O 1
ATOM 1494 N N . GLY B 1 65 ? -9.398 -0.489 28.344 1 70.94 65 GLY B N 1
ATOM 1495 C CA . GLY B 1 65 ? -9.562 0.264 29.578 1 70.94 65 GLY B CA 1
ATOM 1496 C C . GLY B 1 65 ? -8.5 1.337 29.75 1 70.94 65 GLY B C 1
ATOM 1497 O O . GLY B 1 65 ? -8.414 1.951 30.812 1 70.94 65 GLY B O 1
ATOM 1498 N N . GLY B 1 66 ? -7.688 1.531 28.844 1 68.88 66 GLY B N 1
ATOM 1499 C CA . GLY B 1 66 ? -6.602 2.467 29.078 1 68.88 66 GLY B CA 1
ATOM 1500 C C . GLY B 1 66 ? -6.879 3.855 28.531 1 68.88 66 GLY B C 1
ATOM 1501 O O . GLY B 1 66 ? -7.809 4.047 27.75 1 68.88 66 GLY B O 1
ATOM 1502 N N . GLY B 1 67 ? -6.516 4.902 29.203 1 70.12 67 GLY B N 1
ATOM 1503 C CA . GLY B 1 67 ? -6.598 6.281 28.734 1 70.12 67 GLY B CA 1
ATOM 1504 C C . GLY B 1 67 ? -5.363 6.727 27.984 1 70.12 67 GLY B C 1
ATOM 1505 O O . GLY B 1 67 ? -4.285 6.152 28.141 1 70.12 67 GLY B O 1
ATOM 1506 N N . THR B 1 68 ? -5.477 7.211 26.781 1 74.5 68 THR B N 1
ATOM 1507 C CA . THR B 1 68 ? -4.301 7.75 26.094 1 74.5 68 THR B CA 1
ATOM 1508 C C . THR B 1 68 ? -4.477 9.242 25.812 1 74.5 68 THR B C 1
ATOM 1510 O O . THR B 1 68 ? -5.602 9.719 25.656 1 74.5 68 THR B O 1
ATOM 1513 N N . VAL B 1 69 ? -3.365 9.984 26.031 1 84.06 69 VAL B N 1
ATOM 1514 C CA . VAL B 1 69 ? -3.359 11.406 25.734 1 84.06 69 VAL B CA 1
ATOM 1515 C C . VAL B 1 69 ? -3.488 11.617 24.219 1 84.06 69 VAL B C 1
ATOM 1517 O O . VAL B 1 69 ? -2.709 11.062 23.438 1 84.06 69 VAL B O 1
ATOM 1520 N N . ALA B 1 70 ? -4.562 12.336 23.906 1 91.69 70 ALA B N 1
ATOM 1521 C CA . ALA B 1 70 ? -4.812 12.633 22.5 1 91.69 70 ALA B CA 1
ATOM 1522 C C . ALA B 1 70 ? -3.756 13.586 21.953 1 91.69 70 ALA B C 1
ATOM 1524 O O . ALA B 1 70 ? -3.299 14.492 22.656 1 91.69 70 ALA B O 1
ATOM 1525 N N . LEU B 1 71 ? -3.379 13.344 20.75 1 96.62 71 LEU B N 1
ATOM 1526 C CA . LEU B 1 71 ? -2.529 14.305 20.047 1 96.62 71 LEU B CA 1
ATOM 1527 C C . LEU B 1 71 ? -3.34 15.5 19.562 1 96.62 71 LEU B C 1
ATOM 1529 O O . LEU B 1 71 ? -4.516 15.359 19.219 1 96.62 71 LEU B O 1
ATOM 1533 N N . VAL B 1 72 ? -2.678 16.656 19.594 1 97.75 72 VAL B N 1
ATOM 1534 C CA . VAL B 1 72 ? -3.297 17.859 19.062 1 97.75 72 VAL B CA 1
ATOM 1535 C C . VAL B 1 72 ? -2.539 18.344 17.828 1 97.75 72 VAL B C 1
ATOM 1537 O O . VAL B 1 72 ? -1.334 18.594 17.891 1 97.75 72 VAL B O 1
ATOM 1540 N N . PHE B 1 73 ? -3.283 18.453 16.766 1 98.62 73 PHE B N 1
ATOM 1541 C CA . PHE B 1 73 ? -2.689 18.875 15.5 1 98.62 73 PHE B CA 1
ATOM 1542 C C . PHE B 1 73 ? -2.121 20.297 15.625 1 98.62 73 PHE B C 1
ATOM 1544 O O . PHE B 1 73 ? -2.758 21.172 16.203 1 98.62 73 PHE B O 1
ATOM 1551 N N . SER B 1 74 ? -0.947 20.516 15.07 1 98.38 74 SER B N 1
ATOM 1552 C CA . SER B 1 74 ? -0.38 21.859 14.969 1 98.38 74 SER B CA 1
ATOM 1553 C C . SER B 1 74 ? -0.25 22.297 13.516 1 98.38 74 SER B C 1
ATOM 1555 O O . SER B 1 74 ? -1.015 23.141 13.039 1 98.38 74 SER B O 1
ATOM 1557 N N . GLN B 1 75 ? 0.721 21.609 12.75 1 98.5 75 GLN B N 1
ATOM 1558 C CA . GLN B 1 75 ? 0.929 21.984 11.359 1 98.5 75 GLN B CA 1
ATOM 1559 C C . GLN B 1 75 ? 1.629 20.859 10.586 1 98.5 75 GLN B C 1
ATOM 1561 O O . GLN B 1 75 ? 2.422 20.109 11.156 1 98.5 75 GLN B O 1
ATOM 1566 N N . VAL B 1 76 ? 1.307 20.859 9.305 1 98.88 76 VAL B N 1
ATOM 1567 C CA . VAL B 1 76 ? 2.152 20.078 8.398 1 98.88 76 VAL B CA 1
ATOM 1568 C C . VAL B 1 76 ? 3.355 20.922 7.973 1 98.88 76 VAL B C 1
ATOM 1570 O O . VAL B 1 76 ? 3.197 22.062 7.527 1 98.88 76 VAL B O 1
ATOM 1573 N N . VAL B 1 77 ? 4.504 20.312 8.07 1 98.62 77 VAL B N 1
ATOM 1574 C CA . VAL B 1 77 ? 5.691 21.109 7.801 1 98.62 77 VAL B CA 1
ATOM 1575 C C . VAL B 1 77 ? 6.367 20.625 6.52 1 98.62 77 VAL B C 1
ATOM 1577 O O . VAL B 1 77 ? 7.152 21.359 5.914 1 98.62 77 VAL B O 1
ATOM 1580 N N . GLU B 1 78 ? 6.195 19.469 6.066 1 98.69 78 GLU B N 1
ATOM 1581 C CA . GLU B 1 78 ? 6.66 18.891 4.805 1 98.69 78 GLU B CA 1
ATOM 1582 C C . GLU B 1 78 ? 5.613 17.969 4.207 1 98.69 78 GLU B C 1
ATOM 1584 O O . GLU B 1 78 ? 4.852 17.328 4.934 1 98.69 78 GLU B O 1
ATOM 1589 N N . ALA B 1 79 ? 5.621 17.938 2.891 1 98.81 79 ALA B N 1
ATOM 1590 C CA . ALA B 1 79 ? 4.676 17.062 2.215 1 98.81 79 ALA B CA 1
ATOM 1591 C C . ALA B 1 79 ? 5.195 16.641 0.842 1 98.81 79 ALA B C 1
ATOM 1593 O O . ALA B 1 79 ? 5.816 17.453 0.139 1 98.81 79 ALA B O 1
ATOM 1594 N N . GLU B 1 80 ? 4.93 15.445 0.52 1 98.44 80 GLU B N 1
ATOM 1595 C CA . GLU B 1 80 ? 5.094 14.906 -0.827 1 98.44 80 GLU B CA 1
ATOM 1596 C C . GLU B 1 80 ? 3.83 14.188 -1.293 1 98.44 80 GLU B C 1
ATOM 1598 O O . GLU B 1 80 ? 3.016 13.758 -0.473 1 98.44 80 GLU B O 1
ATOM 1603 N N . LYS B 1 81 ? 3.658 14.094 -2.521 1 97.38 81 LYS B N 1
ATOM 1604 C CA . LYS B 1 81 ? 2.547 13.328 -3.074 1 97.38 81 LYS B CA 1
ATOM 1605 C C . LYS B 1 81 ? 3.041 12.312 -4.102 1 97.38 81 LYS B C 1
ATOM 1607 O O . LYS B 1 81 ? 4.086 12.508 -4.723 1 97.38 81 LYS B O 1
ATOM 1612 N N . GLN B 1 82 ? 2.287 11.266 -4.266 1 95.94 82 GLN B N 1
ATOM 1613 C CA . GLN B 1 82 ? 2.555 10.188 -5.207 1 95.94 82 GLN B CA 1
ATOM 1614 C C . GLN B 1 82 ? 1.259 9.641 -5.801 1 95.94 82 GLN B C 1
ATOM 1616 O O . GLN B 1 82 ? 0.372 9.203 -5.062 1 95.94 82 GLN B O 1
ATOM 1621 N N . VAL B 1 83 ? 1.246 9.75 -7.07 1 93.44 83 VAL B N 1
ATOM 1622 C CA . VAL B 1 83 ? 0.1 9.133 -7.73 1 93.44 83 VAL B CA 1
ATOM 1623 C C . VAL B 1 83 ? 0.269 7.617 -7.742 1 93.44 83 VAL B C 1
ATOM 1625 O O . VAL B 1 83 ? 1.266 7.102 -8.25 1 93.44 83 VAL B O 1
ATOM 1628 N N . VAL B 1 84 ? -0.724 6.996 -7.113 1 92.44 84 VAL B N 1
ATOM 1629 C CA . VAL B 1 84 ? -0.692 5.539 -7.066 1 92.44 84 VAL B CA 1
ATOM 1630 C C . VAL B 1 84 ? -1.774 4.973 -7.984 1 92.44 84 VAL B C 1
ATOM 1632 O O . VAL B 1 84 ? -2.924 5.418 -7.945 1 92.44 84 VAL B O 1
ATOM 1635 N N . SER B 1 85 ? -1.336 4.082 -8.859 1 91.69 85 SER B N 1
ATOM 1636 C CA . SER B 1 85 ? -2.248 3.4 -9.773 1 91.69 85 SER B CA 1
ATOM 1637 C C . SER B 1 85 ? -1.696 2.043 -10.195 1 91.69 85 SER B C 1
ATOM 1639 O O . SER B 1 85 ? -0.489 1.893 -10.391 1 91.69 85 SER B O 1
ATOM 1641 N N . GLY B 1 86 ? -2.66 1.083 -10.25 1 93.88 86 GLY B N 1
ATOM 1642 C CA . GLY B 1 86 ? -2.301 -0.268 -10.648 1 93.88 86 GLY B CA 1
ATOM 1643 C C . GLY B 1 86 ? -3.32 -1.308 -10.227 1 93.88 86 GLY B C 1
ATOM 1644 O O . GLY B 1 86 ? -4.488 -0.985 -10 1 93.88 86 GLY B O 1
ATOM 1645 N N . ILE B 1 87 ? -2.881 -2.506 -10.297 1 96.31 87 ILE B N 1
ATOM 1646 C CA . ILE B 1 87 ? -3.689 -3.639 -9.859 1 96.31 87 ILE B CA 1
ATOM 1647 C C . ILE B 1 87 ? -2.9 -4.48 -8.859 1 96.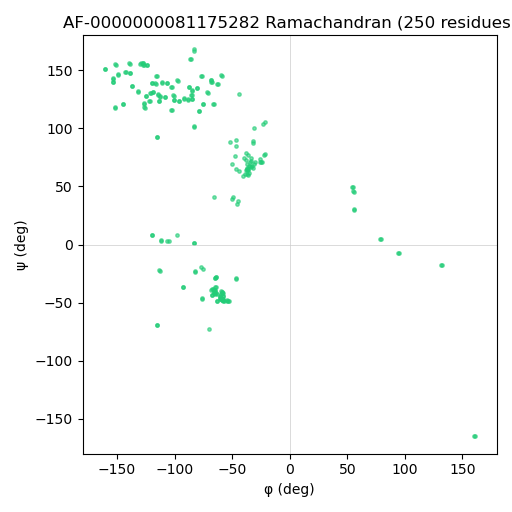31 87 ILE B C 1
ATOM 1649 O O . ILE B 1 87 ? -1.791 -4.93 -9.156 1 96.31 87 ILE B O 1
ATOM 1653 N N . LYS B 1 88 ? -3.48 -4.598 -7.68 1 97.38 88 LYS B N 1
ATOM 1654 C CA . LYS B 1 88 ? -2.916 -5.543 -6.719 1 97.38 88 LYS B CA 1
ATOM 1655 C C . LYS B 1 88 ? -3.5 -6.938 -6.914 1 97.38 88 LYS B C 1
ATOM 1657 O O . LYS B 1 88 ? -4.715 -7.094 -7.066 1 97.38 88 LYS B O 1
ATOM 1662 N N . TYR B 1 89 ? -2.633 -7.875 -6.879 1 98.56 89 TYR B N 1
ATOM 1663 C CA . TYR B 1 89 ? -3.023 -9.281 -6.844 1 98.56 89 TYR B CA 1
ATOM 1664 C C . TYR B 1 89 ? -2.654 -9.914 -5.508 1 98.56 89 TYR B C 1
ATOM 1666 O O . TYR B 1 89 ? -1.513 -9.805 -5.055 1 98.56 89 TYR B O 1
ATOM 1674 N N . PHE B 1 90 ? -3.605 -10.492 -4.957 1 98.81 90 PHE B N 1
ATOM 1675 C CA . PHE B 1 90 ? -3.43 -11.273 -3.74 1 98.81 90 PHE B CA 1
ATOM 1676 C C . PHE B 1 90 ? -3.434 -12.766 -4.051 1 98.81 90 PHE B C 1
ATOM 1678 O O . PHE B 1 90 ? -4.461 -13.32 -4.449 1 98.81 90 PHE B O 1
ATOM 1685 N N . LEU B 1 91 ? -2.371 -13.375 -3.816 1 98.88 91 LEU B N 1
ATOM 1686 C CA . LEU B 1 91 ? -2.195 -14.742 -4.285 1 98.88 91 LEU B CA 1
ATOM 1687 C C . LEU B 1 91 ? -1.957 -15.688 -3.113 1 98.88 91 LEU B C 1
ATOM 1689 O O . LEU B 1 91 ? -1.248 -15.344 -2.166 1 98.88 91 LEU B O 1
ATOM 1693 N N . LYS B 1 92 ? -2.533 -16.812 -3.158 1 98.88 92 LYS B N 1
ATOM 1694 C CA . LYS B 1 92 ? -2.113 -17.969 -2.375 1 98.88 92 LYS B CA 1
ATOM 1695 C C . LYS B 1 92 ? -1.307 -18.938 -3.225 1 98.88 92 LYS B C 1
ATOM 1697 O O . LYS B 1 92 ? -1.79 -19.422 -4.25 1 98.88 92 LYS B O 1
ATOM 1702 N N . ILE B 1 93 ? -0.181 -19.219 -2.775 1 98.81 93 ILE B N 1
ATOM 1703 C CA . ILE B 1 93 ? 0.796 -19.922 -3.604 1 98.81 93 ILE B CA 1
ATOM 1704 C C . ILE B 1 93 ? 1.277 -21.188 -2.883 1 98.81 93 ILE B C 1
ATOM 1706 O O . ILE B 1 93 ? 1.692 -21.125 -1.723 1 98.81 93 ILE B O 1
ATOM 1710 N N . ASN B 1 94 ? 1.202 -22.266 -3.529 1 98.5 94 ASN B N 1
ATOM 1711 C CA . ASN B 1 94 ? 1.946 -23.453 -3.1 1 98.5 94 ASN B CA 1
ATOM 1712 C C . ASN B 1 94 ? 3.371 -23.438 -3.648 1 98.5 94 ASN B C 1
ATOM 1714 O O . ASN B 1 94 ? 3.58 -23.219 -4.84 1 98.5 94 ASN B O 1
ATOM 1718 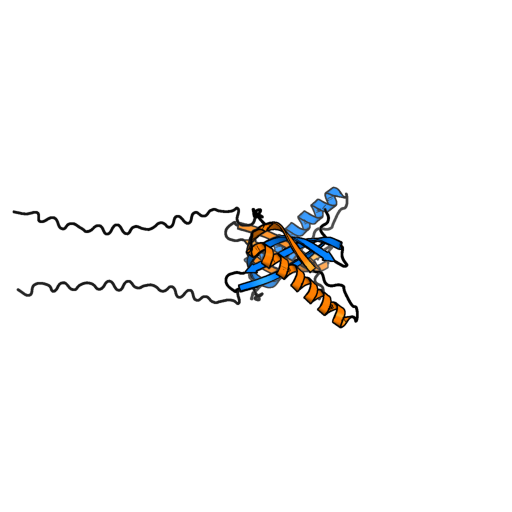N N . ALA B 1 95 ? 4.27 -23.625 -2.768 1 98.31 95 ALA B N 1
ATOM 1719 C CA . ALA B 1 95 ? 5.684 -23.734 -3.131 1 98.31 95 ALA B CA 1
ATOM 1720 C C . ALA B 1 95 ? 6.375 -24.828 -2.33 1 98.31 95 ALA B C 1
ATOM 1722 O O . ALA B 1 95 ? 5.918 -25.203 -1.246 1 98.31 95 ALA B O 1
ATOM 1723 N N . MET B 1 96 ? 7.406 -25.281 -2.918 1 96.75 96 MET B N 1
ATOM 1724 C CA . MET B 1 96 ? 8.172 -26.344 -2.27 1 96.75 96 MET B CA 1
ATOM 1725 C C . MET B 1 96 ? 9.422 -25.781 -1.601 1 96.75 96 MET B C 1
ATOM 1727 O O . MET B 1 96 ? 10.141 -24.969 -2.191 1 96.75 96 MET B O 1
ATOM 1731 N N . GLN B 1 97 ? 9.578 -26.125 -0.376 1 90.62 97 GLN B N 1
ATOM 1732 C CA . GLN B 1 97 ? 10.766 -25.797 0.409 1 90.62 97 GLN B CA 1
ATOM 1733 C C . GLN B 1 97 ? 11.367 -27.047 1.035 1 90.62 97 GLN B C 1
ATOM 1735 O O . GLN B 1 97 ? 10.734 -27.703 1.869 1 90.62 97 GLN B O 1
ATOM 1740 N N . GLY B 1 98 ? 12.602 -27.391 0.687 1 87.62 98 GLY B N 1
ATOM 1741 C CA . GLY B 1 98 ? 13.242 -28.578 1.241 1 87.62 98 GLY B CA 1
ATOM 1742 C C . GLY B 1 98 ? 12.445 -29.844 1.022 1 87.62 98 GLY B C 1
ATOM 1743 O O . GLY B 1 98 ? 12.328 -30.688 1.924 1 87.62 98 GLY B O 1
ATOM 1744 N N . GLY B 1 99 ? 11.703 -30.016 0.018 1 88.5 99 GLY B N 1
ATOM 1745 C CA . GLY B 1 99 ? 10.953 -31.219 -0.311 1 88.5 99 GLY B CA 1
ATOM 1746 C C . GLY B 1 99 ? 9.523 -31.188 0.202 1 88.5 99 GLY B C 1
ATOM 1747 O O . GLY B 1 99 ? 8.758 -32.125 -0.052 1 88.5 99 GLY B O 1
ATOM 1748 N N . LEU B 1 100 ? 9.195 -30.188 0.98 1 93.62 100 LEU B N 1
ATOM 1749 C CA . LEU B 1 100 ? 7.848 -30.062 1.516 1 93.62 100 LEU B CA 1
ATOM 1750 C C . LEU B 1 100 ? 7.09 -28.938 0.825 1 93.62 100 LEU B C 1
ATOM 1752 O O . LEU B 1 100 ? 7.66 -27.891 0.546 1 93.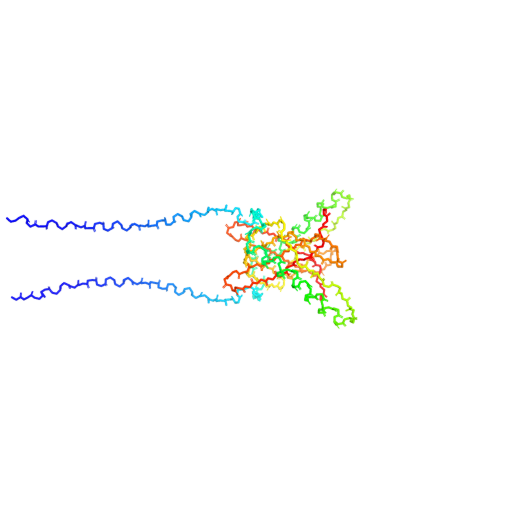62 100 LEU B O 1
ATOM 1756 N N . THR B 1 101 ? 5.773 -29.281 0.555 1 96.12 101 THR B N 1
ATOM 1757 C CA . THR B 1 101 ? 4.922 -28.25 -0.01 1 96.12 101 THR B CA 1
ATOM 1758 C C . THR B 1 101 ? 4.332 -27.375 1.093 1 96.12 101 THR B C 1
ATOM 1760 O O . THR B 1 101 ? 3.764 -27.875 2.061 1 96.12 101 THR B O 1
ATOM 1763 N N . LYS B 1 102 ? 4.582 -26.078 0.922 1 96.75 102 LYS B N 1
ATOM 1764 C CA . LYS B 1 102 ? 4.02 -25.094 1.84 1 96.75 102 LYS B CA 1
ATOM 1765 C C . LYS B 1 102 ? 3.203 -24.047 1.089 1 96.75 102 LYS B C 1
ATOM 1767 O O . LYS B 1 102 ? 3.412 -23.828 -0.106 1 96.75 102 LYS B O 1
ATOM 1772 N N . THR B 1 103 ? 2.254 -23.469 1.84 1 98.31 103 THR B N 1
ATOM 1773 C CA . THR B 1 103 ? 1.42 -22.438 1.249 1 98.31 103 THR B CA 1
ATOM 1774 C C . THR B 1 103 ? 1.867 -21.047 1.715 1 98.31 103 THR B C 1
ATOM 1776 O O . THR B 1 103 ? 2.158 -20.859 2.896 1 98.31 103 THR B O 1
ATOM 1779 N N . PHE B 1 104 ? 1.928 -20.156 0.789 1 98.38 104 PHE B N 1
ATOM 1780 C CA . PHE B 1 104 ? 2.348 -18.781 1.041 1 98.38 104 PHE B CA 1
ATOM 1781 C C . PHE B 1 104 ? 1.322 -17.797 0.498 1 98.38 104 PHE B C 1
ATOM 1783 O O . PHE B 1 104 ? 0.524 -18.141 -0.377 1 98.38 104 PHE B O 1
ATOM 1790 N N . GLU B 1 105 ? 1.34 -16.656 1.058 1 98.81 105 GLU B N 1
ATOM 1791 C CA . GLU B 1 105 ? 0.565 -15.523 0.567 1 98.81 105 GLU B CA 1
ATOM 1792 C C . GLU B 1 105 ? 1.475 -14.445 -0.008 1 98.81 105 GLU B C 1
ATOM 1794 O O . GLU B 1 105 ? 2.537 -14.164 0.548 1 98.81 105 GLU B O 1
ATOM 1799 N N . SER B 1 106 ? 0.981 -13.914 -1.109 1 98.81 106 SER B N 1
ATOM 1800 C CA . SER B 1 106 ? 1.759 -12.883 -1.789 1 98.81 106 SER B CA 1
ATOM 1801 C C . SER B 1 106 ? 0.865 -11.75 -2.283 1 98.81 106 SER B C 1
ATOM 1803 O O . SER B 1 106 ? -0.298 -11.977 -2.625 1 98.81 106 SER B O 1
ATOM 1805 N N . VAL B 1 107 ? 1.416 -10.523 -2.289 1 98.81 107 VAL B N 1
ATOM 1806 C CA . VAL B 1 107 ? 0.774 -9.375 -2.914 1 98.81 107 VAL B CA 1
ATOM 1807 C C . VAL B 1 107 ? 1.693 -8.781 -3.982 1 98.81 107 VAL B C 1
ATOM 1809 O O . VAL B 1 107 ? 2.834 -8.414 -3.693 1 98.81 107 VAL B O 1
ATOM 1812 N N . VAL B 1 108 ? 1.166 -8.711 -5.184 1 98.81 108 VAL B N 1
ATOM 1813 C CA . VAL B 1 108 ? 1.911 -8.164 -6.312 1 98.81 108 VAL B CA 1
ATOM 1814 C C . VAL B 1 108 ? 1.191 -6.93 -6.859 1 98.81 108 VAL B C 1
ATOM 1816 O O . VAL B 1 108 ? -0.029 -6.945 -7.035 1 98.81 108 VAL B O 1
ATOM 1819 N N . LEU B 1 109 ? 1.928 -5.855 -7.051 1 97.44 109 LEU B N 1
ATOM 1820 C CA . LEU B 1 109 ? 1.404 -4.68 -7.738 1 97.44 109 LEU B CA 1
ATOM 1821 C C . LEU B 1 109 ? 1.792 -4.695 -9.211 1 97.44 109 LEU B C 1
ATOM 1823 O O . LEU B 1 109 ? 2.977 -4.77 -9.547 1 97.44 109 LEU B O 1
ATOM 1827 N N . VAL B 1 110 ? 0.774 -4.625 -10.008 1 97.5 110 VAL B N 1
ATOM 1828 C CA . VAL B 1 110 ? 0.989 -4.594 -11.453 1 97.5 110 VAL B CA 1
ATOM 1829 C C . VAL B 1 110 ? 0.535 -3.248 -12.016 1 97.5 110 VAL B C 1
ATOM 1831 O O . VAL B 1 110 ? -0.543 -2.758 -11.672 1 97.5 110 VAL B O 1
ATOM 1834 N N . LYS B 1 111 ? 1.409 -2.66 -12.75 1 94.81 111 LYS B N 1
ATOM 1835 C CA . LYS B 1 111 ? 1.091 -1.464 -13.523 1 94.81 111 LYS B CA 1
ATOM 1836 C C . LYS B 1 111 ? 1.202 -1.733 -15.023 1 94.81 111 LYS B C 1
ATOM 1838 O O . LYS B 1 111 ? 2.26 -1.522 -15.617 1 94.81 111 LYS B O 1
ATOM 1843 N N . PRO B 1 112 ? 0.113 -2.086 -15.594 1 92.12 112 PRO B N 1
ATOM 1844 C CA . PRO B 1 112 ? 0.18 -2.564 -16.984 1 92.12 112 PRO B CA 1
ATOM 1845 C C . PRO B 1 112 ? 0.644 -1.485 -17.953 1 92.12 112 PRO B C 1
ATOM 1847 O O . PRO B 1 112 ? 1.296 -1.793 -18.953 1 92.12 112 PRO B O 1
ATOM 1850 N N . TRP B 1 113 ? 0.427 -0.193 -17.719 1 90.12 113 TRP B N 1
ATOM 1851 C CA . TRP B 1 113 ? 0.695 0.913 -18.625 1 90.12 113 TRP B CA 1
ATOM 1852 C C . TRP B 1 113 ? 2.188 1.228 -18.688 1 90.12 113 TRP B C 1
ATOM 1854 O O . TRP B 1 113 ? 2.668 1.824 -19.641 1 90.12 113 TRP B O 1
ATOM 1864 N N . VAL B 1 114 ? 2.965 0.816 -17.672 1 90.44 114 VAL B N 1
ATOM 1865 C CA . VAL B 1 114 ? 4.41 1.011 -17.703 1 90.44 114 VAL B CA 1
ATOM 1866 C C . VAL B 1 114 ? 5.117 -0.343 -17.641 1 90.44 114 VAL B C 1
ATOM 1868 O O . VAL B 1 114 ? 6.324 -0.412 -17.406 1 90.44 114 VAL B O 1
ATOM 1871 N N . LYS B 1 115 ? 4.344 -1.527 -17.75 1 92.56 115 LYS B N 1
ATOM 1872 C CA . LYS B 1 115 ? 4.859 -2.893 -17.781 1 92.56 115 LYS B CA 1
ATOM 1873 C C . LYS B 1 115 ? 5.727 -3.172 -16.547 1 92.56 115 LYS B C 1
ATOM 1875 O O . LYS B 1 115 ? 6.832 -3.705 -16.672 1 92.56 115 LYS B O 1
ATOM 1880 N N . SER B 1 116 ? 5.207 -2.766 -15.445 1 95.31 116 SER B N 1
ATOM 1881 C CA . SER B 1 116 ? 5.934 -2.957 -14.195 1 95.31 116 SER B CA 1
ATOM 1882 C C . SER B 1 116 ? 5.188 -3.904 -13.266 1 95.31 116 SER B C 1
ATOM 1884 O O . SER B 1 116 ? 3.955 -3.912 -13.234 1 95.31 116 SER B O 1
ATOM 1886 N N . LYS B 1 117 ? 5.891 -4.73 -12.477 1 97.5 117 LYS B N 1
ATOM 1887 C CA . LYS B 1 117 ? 5.387 -5.543 -11.367 1 97.5 117 LYS B CA 1
ATOM 1888 C C . LYS B 1 117 ? 6.324 -5.48 -10.164 1 97.5 117 LYS B C 1
ATOM 1890 O O . LYS B 1 117 ? 7.547 -5.496 -10.328 1 97.5 117 LYS B O 1
ATOM 1895 N N . ASP B 1 118 ? 5.746 -5.34 -9.086 1 97.5 118 ASP B N 1
ATOM 1896 C CA . ASP B 1 118 ? 6.512 -5.27 -7.844 1 97.5 118 ASP B CA 1
ATOM 1897 C C . ASP B 1 118 ? 5.93 -6.199 -6.781 1 97.5 118 ASP B C 1
ATOM 1899 O O . ASP B 1 118 ? 4.715 -6.238 -6.586 1 97.5 118 ASP B O 1
ATOM 1903 N N . LEU B 1 119 ? 6.805 -6.988 -6.156 1 98.69 119 LEU B N 1
ATOM 1904 C CA . LEU B 1 119 ? 6.387 -7.805 -5.023 1 98.69 119 LEU B CA 1
ATOM 1905 C C . LEU B 1 119 ? 6.285 -6.965 -3.754 1 98.69 119 LEU B C 1
ATOM 1907 O O . LEU B 1 119 ? 7.293 -6.473 -3.248 1 98.69 119 LEU B O 1
ATOM 1911 N N . LEU B 1 120 ? 5.082 -6.836 -3.256 1 97.56 120 LEU B N 1
ATOM 1912 C CA . LEU B 1 120 ? 4.867 -5.98 -2.096 1 97.56 120 LEU B CA 1
ATOM 1913 C C . LEU B 1 120 ? 4.965 -6.781 -0.802 1 97.56 120 LEU B C 1
ATOM 1915 O O . LEU B 1 120 ? 5.367 -6.246 0.234 1 97.56 120 LEU B O 1
ATOM 1919 N N . ASN B 1 121 ? 4.508 -7.922 -0.846 1 98.25 121 ASN B N 1
ATOM 1920 C CA . ASN B 1 121 ? 4.5 -8.789 0.331 1 98.25 121 ASN B CA 1
ATOM 1921 C C . ASN B 1 121 ? 4.629 -10.258 -0.052 1 98.25 121 ASN B C 1
ATOM 1923 O O . ASN B 1 121 ? 4.145 -10.672 -1.106 1 98.25 121 ASN B O 1
ATOM 1927 N N . PHE B 1 122 ? 5.277 -11.023 0.766 1 98.5 122 PHE B N 1
ATOM 1928 C CA . PHE B 1 122 ? 5.391 -12.477 0.662 1 98.5 122 PHE B CA 1
ATOM 1929 C C . PHE B 1 122 ? 5.574 -13.102 2.037 1 98.5 122 PHE B C 1
ATOM 1931 O O . PHE B 1 122 ? 6.559 -12.828 2.727 1 98.5 122 PHE B O 1
ATOM 1938 N N . SER B 1 123 ? 4.672 -13.898 2.426 1 97.81 123 SER B N 1
ATOM 1939 C CA . SER B 1 123 ? 4.719 -14.461 3.771 1 97.81 123 SER B CA 1
ATOM 1940 C C . SER B 1 123 ? 4.055 -15.828 3.822 1 97.81 123 SER B C 1
ATOM 1942 O O . SER B 1 123 ? 3.217 -16.156 2.977 1 97.81 123 SER B O 1
ATOM 1944 N N . PRO B 1 124 ? 4.438 -16.719 4.785 1 96.81 124 PRO B N 1
ATOM 1945 C CA . PRO B 1 124 ? 3.713 -17.969 4.953 1 96.81 124 PRO B CA 1
ATOM 1946 C C . PRO B 1 124 ? 2.234 -17.766 5.27 1 96.81 124 PRO B C 1
ATOM 1948 O O . PRO B 1 124 ? 1.87 -16.797 5.938 1 96.81 124 PRO B O 1
ATOM 1951 N N . SER B 1 125 ? 1.399 -18.719 4.73 1 96.12 125 SER B N 1
ATOM 1952 C CA . SER B 1 125 ? -0.032 -18.625 5.004 1 96.12 125 SER B CA 1
ATOM 1953 C C . SER B 1 125 ? -0.341 -18.984 6.457 1 96.12 125 SER B C 1
ATOM 1955 O O . SER B 1 125 ? 0.261 -19.891 7.02 1 96.12 125 SER B O 1
ATOM 1957 N N . THR B 1 126 ? -1.106 -18.172 7.156 1 86.94 126 THR B N 1
ATOM 1958 C CA . THR B 1 126 ? -1.483 -18.422 8.547 1 86.94 126 THR B CA 1
ATOM 1959 C C . THR B 1 126 ? -2.691 -19.359 8.617 1 86.94 126 THR B C 1
ATOM 1961 O O . THR B 1 126 ? -3.09 -19.781 9.703 1 86.94 126 THR B O 1
ATOM 1964 N N . GLN B 1 127 ? -3.303 -19.891 7.699 1 72.19 127 GLN B N 1
ATOM 1965 C CA . GLN B 1 127 ? -4.449 -20.797 7.75 1 72.19 127 GLN B CA 1
ATOM 1966 C C . GLN B 1 127 ? -4.012 -22.25 7.617 1 72.19 127 GLN B C 1
ATOM 1968 O O . GLN B 1 127 ? -2.982 -22.547 7.008 1 72.19 127 GLN B O 1
#

Foldseek 3Di:
DPPDDPPVPPPPPPPPPPPPPCPCPVQFDKDWDPPQQPDPVNFVVQQVVQVVVQVVVCVVCVVVVDDDDRDDGDGDDIDIDHHDDFDKDWDWDWDDDPRDTFIKIWIWTADVVVRDIDTDDIGGDPD/DDPPPPPPPPPPPPPPPPPPPCPCPVQFDKDWDPPQQPPPVNFVVQQVVQVVVQVVVCVVCVVVVDDDDRDDRDGDDIDIDHHDDFDKDWDWDWDDDPRDTFIKIWIWTADVVVRDIDTDDIGGDPD